Protein AF-A0A0G4G937-F1 (afdb_monomer_lite)

Radius of gyration: 32.61 Å; chains: 1; bounding box: 77×73×83 Å

Sequence (349 aa):
MAPRDVFRLFLRSLLCGLIFGFALCMLFVGTILILVGLYMLGVEFPEPPNVVTLEGQHDGHHHQQQQQQHDLECKSCGTAIGRSADLYPPREVGGVSSFVAWQEGAYLGHVTQNIGGVNTTVYTFQQLPSISAKRLRFRVVRLKDTTHTNLRKYGPSHSDSWFPAYRWTIAVCPVCGRQIGWHFSPKAVSKHNHQEAFYAINLDAIRNHTHATRHPQPATSTYLSTSVDRLQQKMREDPTLASVLGGAAVAGGGGMAGVSVAAMVLLPTAGIPSPFIGFNLYLRTVGVLLLGCALACVCAATLWNAKPVLRARRRLLVAQLSNEGASGNNNNSKALLQCLRAADTTRRR

Foldseek 3Di:
DDPVVVVVVVVVVVVVVVVVVVVVVVVVVVVVVVVVVCVVVVVPDPPPPDPPPCPPPCDDDPPPPVLPFDFWAFPPPRDGQATPVQFDAADPPPDPPVQADFDPPFWDDWDFDQFSSGTFIWTKTWDDCVVPVVRDIFTWTKGAPDPRGQWDFDDDWACNDRRNQWTWTFTAHPPPRHTQFIKTDGPDPDPPDPDGIITTGGPVRTDGPPPDPDDDDDDDDPDDDPPVCVVVVVVVPDDDDDDDDDDDDDDDDDDDDDDDDDDDDDDDDDDDDDDPPPPVVVVVVVVVVVVVVVVVVVVVVVVVVVVVVVVVVVVVVLVVLVVVVVPDPDVVSVVVNVVVVVVVVVVVD

InterPro domains:
  IPR034750 CULT domain [PS51788] (69-210)

Organism: Vitrella brassicaformis (strain CCMP3155) (NCBI:txid1169540)

pLDDT: mean 71.83, std 23.0, range [25.36, 98.31]

Secondary structure (DSSP, 8-state):
--HHHHHHHHHHHHHHHHHHHHHHHHHHHHHHHHHHHHHHTT--PPPPP----------S----------EEEETTT--EEEEGGGBPPPPPTTS--TT----TTTEEEEEEEEETTEEEEEEEEE--TTT-TT--EEEEEEEE--TT---EEEEEEES--SSTTEEEEEEE-TTT--EEEEEEEES---TT-----EEEEEGGGEE-------PPPP--------TTHHHHHTTSS----------------------------------PPPTTSHHHHHHHHHHHHHHHHHHHHHHHHHHHHHHHHHHHHHHHHHHHHHHHTTT---HHHHHHHHHHHHHHHTT--

Structure (mmCIF, N/CA/C/O backbone):
data_AF-A0A0G4G937-F1
#
_entry.id   AF-A0A0G4G937-F1
#
loop_
_atom_site.group_PDB
_atom_site.id
_atom_site.type_symbol
_atom_site.label_atom_id
_atom_site.label_alt_id
_atom_site.label_comp_id
_atom_site.label_asym_id
_atom_site.label_entity_id
_atom_site.label_seq_id
_atom_site.pdbx_PDB_ins_code
_atom_site.Cartn_x
_atom_site.Cartn_y
_atom_site.Cartn_z
_atom_site.occupancy
_atom_site.B_iso_or_equiv
_atom_site.auth_seq_id
_atom_site.auth_comp_id
_atom_site.auth_asym_id
_atom_site.auth_atom_id
_atom_site.pdbx_PDB_model_num
ATOM 1 N N . MET A 1 1 ? 38.306 -10.747 -41.463 1.00 59.53 1 MET A N 1
ATOM 2 C CA . MET A 1 1 ? 39.071 -9.717 -40.725 1.00 59.53 1 MET A CA 1
ATOM 3 C C . MET A 1 1 ? 40.465 -10.252 -40.503 1.00 59.53 1 MET A C 1
ATOM 5 O O . MET A 1 1 ? 40.578 -11.365 -40.000 1.00 59.53 1 MET A O 1
ATOM 9 N N . ALA A 1 2 ? 41.495 -9.513 -40.906 1.00 82.06 2 ALA A N 1
ATOM 10 C CA . ALA A 1 2 ? 42.868 -9.931 -40.661 1.00 82.06 2 ALA A CA 1
ATOM 11 C C . ALA A 1 2 ? 43.226 -9.714 -39.175 1.00 82.06 2 ALA A C 1
ATOM 13 O O . ALA A 1 2 ? 42.669 -8.811 -38.542 1.00 82.06 2 ALA A O 1
ATOM 14 N N . PRO A 1 3 ? 44.186 -10.467 -38.601 1.00 83.12 3 PRO A N 1
ATOM 15 C CA . PRO A 1 3 ? 44.625 -10.261 -37.214 1.00 83.12 3 PRO A CA 1
ATOM 16 C C . PRO A 1 3 ? 45.068 -8.815 -36.921 1.00 83.12 3 PRO A C 1
ATOM 18 O O . PRO A 1 3 ? 44.841 -8.291 -35.830 1.00 83.12 3 PRO A O 1
ATOM 21 N N . ARG A 1 4 ? 45.631 -8.138 -37.934 1.00 83.44 4 ARG A N 1
ATOM 22 C CA . ARG A 1 4 ? 46.056 -6.729 -37.879 1.00 83.44 4 ARG A CA 1
ATOM 23 C C . ARG A 1 4 ? 44.895 -5.748 -37.646 1.00 83.44 4 ARG A C 1
ATOM 25 O O . ARG A 1 4 ? 45.096 -4.738 -36.975 1.00 83.44 4 ARG A O 1
ATOM 32 N N . ASP A 1 5 ? 43.690 -6.047 -38.133 1.00 86.94 5 ASP A N 1
ATOM 33 C CA . ASP A 1 5 ? 42.517 -5.171 -37.974 1.00 86.94 5 ASP A CA 1
ATOM 34 C C . ASP A 1 5 ? 41.976 -5.228 -36.542 1.00 86.94 5 ASP A C 1
ATOM 36 O O . ASP A 1 5 ? 41.635 -4.204 -35.948 1.00 86.94 5 ASP A O 1
ATOM 40 N N . VAL A 1 6 ? 41.960 -6.431 -35.958 1.00 83.50 6 VAL A N 1
ATOM 41 C CA . VAL A 1 6 ? 41.515 -6.669 -34.577 1.00 83.50 6 VAL A CA 1
ATOM 42 C C . VAL A 1 6 ? 42.437 -5.956 -33.586 1.00 83.50 6 VAL A C 1
ATOM 44 O O . VAL A 1 6 ? 41.954 -5.294 -32.668 1.00 83.50 6 VAL A O 1
ATOM 47 N N . PHE A 1 7 ? 43.755 -6.013 -33.807 1.00 87.44 7 PHE A N 1
ATOM 48 C CA . PHE A 1 7 ? 44.730 -5.301 -32.977 1.00 87.44 7 PHE A CA 1
ATOM 49 C C . PHE A 1 7 ? 44.560 -3.773 -33.054 1.00 87.44 7 PHE A C 1
ATOM 51 O O . PHE A 1 7 ? 44.539 -3.101 -32.023 1.00 87.44 7 PHE A O 1
ATOM 58 N N . ARG A 1 8 ? 44.350 -3.214 -34.257 1.00 87.56 8 ARG A N 1
ATOM 59 C CA . ARG A 1 8 ? 44.092 -1.772 -34.443 1.00 87.56 8 ARG A CA 1
ATOM 60 C C . ARG A 1 8 ? 42.800 -1.309 -33.760 1.00 87.56 8 ARG A C 1
ATOM 62 O O . ARG A 1 8 ? 42.780 -0.225 -33.179 1.00 87.56 8 ARG A O 1
ATOM 69 N N . LEU A 1 9 ? 41.737 -2.116 -33.800 1.00 86.31 9 LEU A N 1
ATOM 70 C CA . LEU A 1 9 ? 40.481 -1.826 -33.097 1.00 86.31 9 LEU A CA 1
ATOM 71 C C . LEU A 1 9 ? 40.645 -1.882 -31.572 1.00 86.31 9 LEU A C 1
ATOM 73 O O . LEU A 1 9 ? 40.137 -1.002 -30.877 1.00 86.31 9 LEU A O 1
ATOM 77 N N . PHE A 1 10 ? 41.391 -2.862 -31.053 1.00 87.00 10 PHE A N 1
ATOM 78 C CA . PHE A 1 10 ? 41.702 -2.953 -29.626 1.00 87.00 10 PHE A CA 1
ATOM 79 C C . PHE A 1 10 ? 42.503 -1.735 -29.141 1.00 87.00 10 PHE A C 1
ATOM 81 O O . PHE A 1 10 ? 42.114 -1.098 -28.164 1.00 87.00 10 PHE A O 1
ATOM 88 N N . LEU A 1 11 ? 43.559 -1.352 -29.868 1.00 91.88 11 LEU A N 1
ATOM 89 C CA . LEU A 1 11 ? 44.404 -0.211 -29.509 1.00 91.88 11 LEU A CA 1
ATOM 90 C C . LEU A 1 11 ? 43.626 1.117 -29.528 1.00 91.88 11 LEU A C 1
ATOM 92 O O . LEU A 1 11 ? 43.770 1.923 -28.613 1.00 91.88 11 LEU A O 1
ATOM 96 N N . ARG A 1 12 ? 42.738 1.319 -30.515 1.00 92.62 12 ARG A N 1
ATOM 97 C CA . ARG A 1 12 ? 41.821 2.474 -30.551 1.00 92.62 12 ARG A CA 1
ATOM 98 C C . ARG A 1 12 ? 40.868 2.488 -29.354 1.00 92.62 12 ARG A C 1
ATOM 100 O O . ARG A 1 12 ? 40.712 3.530 -28.727 1.00 92.62 12 ARG A O 1
ATOM 107 N N . SER A 1 13 ? 40.273 1.346 -29.000 1.00 87.19 13 SER A N 1
ATOM 108 C CA . SER A 1 13 ? 39.382 1.253 -27.834 1.00 87.19 13 SER A CA 1
ATOM 109 C C . SER A 1 13 ? 40.109 1.538 -26.516 1.00 87.19 13 SER A C 1
ATOM 111 O O . SER A 1 13 ? 39.524 2.165 -25.635 1.00 87.19 13 SER A O 1
ATOM 113 N N . LEU A 1 14 ? 41.364 1.093 -26.378 1.00 89.88 14 LEU A N 1
ATOM 114 C CA . LEU A 1 14 ? 42.197 1.369 -25.207 1.00 89.88 14 LEU A CA 1
ATOM 115 C C . LEU A 1 14 ? 42.516 2.868 -25.103 1.00 89.88 14 LEU A C 1
ATOM 117 O O . LEU A 1 14 ? 42.322 3.467 -24.048 1.00 89.88 14 LEU A O 1
ATOM 121 N N . LEU A 1 15 ? 42.941 3.482 -26.213 1.00 93.56 15 LEU A N 1
ATOM 122 C CA . LEU A 1 15 ? 43.293 4.901 -26.269 1.00 93.56 15 LEU A CA 1
ATOM 123 C C . LEU A 1 15 ? 42.085 5.800 -25.961 1.00 93.56 15 LEU A C 1
ATOM 125 O O . LEU A 1 15 ? 42.197 6.709 -25.144 1.00 93.56 15 LEU A O 1
ATOM 129 N N . CYS A 1 16 ? 40.912 5.511 -26.537 1.00 91.25 16 CYS A N 1
ATOM 130 C CA . CYS A 1 16 ? 39.674 6.227 -26.212 1.00 91.25 16 CYS A CA 1
ATOM 131 C C . CYS A 1 16 ? 39.298 6.096 -24.727 1.00 91.25 16 CYS A C 1
ATOM 133 O O . CYS A 1 16 ? 38.876 7.080 -24.124 1.00 91.25 16 CYS A O 1
ATOM 135 N N . GLY A 1 17 ? 39.482 4.915 -24.124 1.00 88.00 17 GLY A N 1
ATOM 136 C CA . GLY A 1 17 ? 39.245 4.705 -22.693 1.00 88.00 17 GLY A CA 1
ATOM 137 C C . GLY A 1 17 ? 40.180 5.531 -21.803 1.00 88.00 17 GLY A C 1
ATOM 138 O O . GLY A 1 17 ? 39.720 6.151 -20.847 1.00 88.00 17 GLY A O 1
ATOM 139 N N . LEU A 1 18 ? 41.471 5.592 -22.146 1.00 90.62 18 LEU A N 1
ATOM 140 C CA . LEU A 1 18 ? 42.464 6.395 -21.423 1.00 90.62 18 LEU A CA 1
ATOM 141 C C . LEU A 1 18 ? 42.193 7.901 -21.544 1.00 90.62 18 LEU A C 1
ATOM 143 O O . LEU A 1 18 ? 42.205 8.597 -20.533 1.00 90.62 18 LEU A O 1
ATOM 147 N N . ILE A 1 19 ? 41.885 8.395 -22.749 1.00 93.19 19 ILE A N 1
ATOM 148 C CA . ILE A 1 19 ? 41.551 9.811 -22.981 1.00 93.19 19 ILE A CA 1
ATOM 149 C C . ILE A 1 19 ? 40.294 10.206 -22.192 1.00 93.19 19 ILE A C 1
ATOM 151 O O . ILE A 1 19 ? 40.289 11.233 -21.516 1.00 93.19 19 ILE A O 1
ATOM 155 N N . PHE A 1 20 ? 39.244 9.379 -22.226 1.00 90.62 20 PHE A N 1
ATOM 156 C CA . PHE A 1 20 ? 38.001 9.652 -21.501 1.00 90.62 20 PHE A CA 1
ATOM 157 C C . PHE A 1 20 ? 38.190 9.605 -19.975 1.00 90.62 20 PHE A C 1
ATOM 159 O O . PHE A 1 20 ? 37.687 10.474 -19.263 1.00 90.62 20 PHE A O 1
ATOM 166 N N . GLY A 1 21 ? 38.967 8.640 -19.468 1.00 88.69 21 GLY A N 1
ATOM 167 C CA . GLY A 1 21 ? 39.322 8.560 -18.049 1.00 88.69 21 GLY A CA 1
ATOM 168 C C . GLY A 1 21 ? 40.145 9.761 -17.571 1.00 88.69 21 GLY A C 1
ATOM 169 O O . GLY A 1 21 ? 39.864 10.311 -16.508 1.00 88.69 21 GLY A O 1
ATOM 170 N N . PHE A 1 22 ? 41.112 10.217 -18.374 1.00 91.00 22 PHE A N 1
ATOM 171 C CA . PHE A 1 22 ? 41.900 11.413 -18.073 1.00 91.00 22 PHE A CA 1
ATOM 172 C C . PHE A 1 22 ? 41.033 12.680 -18.066 1.00 91.00 22 PHE A C 1
ATOM 174 O O . PHE A 1 22 ? 41.119 13.469 -17.128 1.00 91.00 22 PHE A O 1
ATOM 181 N N . ALA A 1 23 ? 40.139 12.843 -19.047 1.00 92.06 23 ALA A N 1
ATOM 182 C CA . ALA A 1 23 ? 39.212 13.973 -19.102 1.00 92.06 23 ALA A CA 1
ATOM 183 C C . ALA A 1 23 ? 38.290 14.035 -17.868 1.00 92.06 23 ALA A C 1
ATOM 185 O O . ALA A 1 23 ? 38.150 15.097 -17.265 1.00 92.06 23 ALA A O 1
ATOM 186 N N . LEU A 1 24 ? 37.719 12.901 -17.441 1.00 89.31 24 LEU A N 1
ATOM 187 C CA . LEU A 1 24 ? 36.916 12.829 -16.213 1.00 89.31 24 LEU A CA 1
ATOM 188 C C . LEU A 1 24 ? 37.730 13.156 -14.953 1.00 89.31 24 LEU A C 1
ATOM 190 O O . LEU A 1 24 ? 37.231 13.854 -14.073 1.00 89.31 24 LEU A O 1
ATOM 194 N N . CYS A 1 25 ? 38.980 12.691 -14.873 1.00 90.38 25 CYS A N 1
ATOM 195 C CA . CYS A 1 25 ? 39.875 13.005 -13.759 1.00 90.38 25 CYS A CA 1
ATOM 196 C C . CYS A 1 25 ? 40.157 14.516 -13.671 1.00 90.38 25 CYS A C 1
ATOM 198 O O . CYS A 1 25 ? 39.996 15.115 -12.609 1.00 90.38 25 CYS A O 1
ATOM 200 N N . MET A 1 26 ? 40.491 15.152 -14.799 1.00 93.06 26 MET A N 1
ATOM 201 C CA . MET A 1 26 ? 40.764 16.593 -14.859 1.00 93.06 26 MET A CA 1
ATOM 202 C C . MET A 1 26 ? 39.518 17.434 -14.549 1.00 93.06 26 MET A C 1
ATOM 204 O O . MET A 1 26 ? 39.629 18.437 -13.848 1.00 93.06 26 MET A O 1
ATOM 208 N N . LEU A 1 27 ? 38.328 17.009 -14.996 1.00 93.44 27 LEU A N 1
ATOM 209 C CA . LEU A 1 27 ? 37.063 17.645 -14.611 1.00 93.44 27 LEU A CA 1
ATOM 210 C C . LEU A 1 27 ? 36.825 17.556 -13.098 1.00 93.44 27 LEU A C 1
ATOM 212 O O . LEU A 1 27 ? 36.506 18.565 -12.481 1.00 93.44 27 LEU A O 1
ATOM 216 N N . PHE A 1 28 ? 37.037 16.386 -12.489 1.00 90.62 28 PHE A N 1
ATOM 217 C CA . PHE A 1 28 ? 36.852 16.190 -11.049 1.00 90.62 28 PHE A CA 1
ATOM 218 C C . PHE A 1 28 ? 37.831 17.029 -10.211 1.00 90.62 28 PHE A C 1
ATOM 220 O O . PHE A 1 28 ? 37.414 17.709 -9.272 1.00 90.62 28 PHE A O 1
ATOM 227 N N . VAL A 1 29 ? 39.116 17.051 -10.584 1.00 92.12 29 VAL A N 1
ATOM 228 C CA . VAL A 1 29 ? 40.132 17.908 -9.944 1.00 92.12 29 VAL A CA 1
ATOM 229 C C . VAL A 1 29 ? 39.782 19.390 -10.116 1.00 92.12 29 VAL A C 1
ATOM 231 O O . VAL A 1 29 ? 39.832 20.140 -9.144 1.00 92.12 29 VAL A O 1
ATOM 234 N N . GLY A 1 30 ? 39.355 19.807 -11.312 1.00 93.44 30 GLY A N 1
ATOM 235 C CA . GLY A 1 30 ? 38.888 21.170 -11.571 1.00 93.44 30 GLY A CA 1
ATOM 236 C C . GLY A 1 30 ? 37.689 21.562 -10.703 1.00 93.44 30 GLY A C 1
ATOM 237 O O . GLY A 1 30 ? 37.701 22.630 -10.097 1.00 93.44 30 GLY A O 1
ATOM 238 N N . THR A 1 31 ? 36.687 20.687 -10.564 1.00 92.81 31 THR A N 1
ATOM 239 C CA . THR A 1 31 ? 35.533 20.920 -9.679 1.00 92.81 31 THR A CA 1
ATOM 240 C C . THR A 1 31 ? 35.955 21.063 -8.216 1.00 92.81 31 THR A C 1
ATOM 242 O O . THR A 1 31 ? 35.479 21.974 -7.544 1.00 92.81 31 THR A O 1
ATOM 245 N N . ILE A 1 32 ? 36.877 20.228 -7.722 1.00 89.62 32 ILE A N 1
ATOM 246 C CA . ILE A 1 32 ? 37.402 20.351 -6.352 1.00 89.62 32 ILE A CA 1
ATOM 247 C C . ILE A 1 32 ? 38.134 21.684 -6.161 1.00 89.62 32 ILE A C 1
ATOM 249 O O . ILE A 1 32 ? 37.883 22.369 -5.173 1.00 89.62 32 ILE A O 1
ATOM 253 N N . LEU A 1 33 ? 38.996 22.087 -7.099 1.00 92.94 33 LEU A N 1
ATOM 254 C CA . LEU A 1 33 ? 39.718 23.361 -7.012 1.00 92.94 33 LEU A CA 1
ATOM 255 C C . LEU A 1 33 ? 38.772 24.570 -7.051 1.00 92.94 33 LEU A C 1
ATOM 257 O O . LEU A 1 33 ? 38.986 25.523 -6.307 1.00 92.94 33 LEU A O 1
ATOM 261 N N . ILE A 1 34 ? 37.699 24.516 -7.847 1.00 93.06 34 ILE A N 1
ATOM 262 C CA . ILE A 1 34 ? 36.649 25.547 -7.861 1.00 93.06 34 ILE A CA 1
ATOM 263 C C . ILE A 1 34 ? 35.925 25.605 -6.510 1.00 93.06 34 ILE A C 1
ATOM 265 O O . ILE A 1 34 ? 35.765 26.691 -5.962 1.00 93.06 34 ILE A O 1
ATOM 269 N N . LEU A 1 35 ? 35.531 24.463 -5.936 1.00 88.12 35 LEU A N 1
ATOM 270 C CA . LEU A 1 35 ? 34.862 24.417 -4.628 1.00 88.12 35 LEU A CA 1
ATOM 271 C C . LEU A 1 35 ? 35.763 24.932 -3.494 1.00 88.12 35 LEU A C 1
ATOM 273 O O . LEU A 1 35 ? 35.300 25.695 -2.650 1.00 88.12 35 LEU A O 1
ATOM 277 N N . VAL A 1 36 ? 37.052 24.577 -3.499 1.00 89.69 36 VAL A N 1
ATOM 278 C CA . VAL A 1 36 ? 38.041 25.106 -2.543 1.00 89.69 36 VAL A CA 1
ATOM 279 C C . VAL A 1 36 ? 38.253 26.609 -2.748 1.00 89.69 36 VAL A C 1
ATOM 281 O O . VAL A 1 36 ? 38.325 27.345 -1.769 1.00 89.69 36 VAL A O 1
ATOM 284 N N . GLY A 1 37 ? 38.298 27.088 -3.995 1.00 92.06 37 GLY A N 1
ATOM 285 C CA . GLY A 1 37 ? 38.389 28.516 -4.307 1.00 92.06 37 GLY A CA 1
ATOM 286 C C . GLY A 1 37 ? 37.181 29.311 -3.805 1.00 92.06 37 GLY A C 1
ATOM 287 O O . GLY A 1 37 ? 37.360 30.329 -3.144 1.00 92.06 37 GLY A O 1
ATOM 288 N N . LEU A 1 38 ? 35.960 28.822 -4.044 1.00 87.69 38 LEU A N 1
ATOM 289 C CA . LEU A 1 38 ? 34.722 29.435 -3.544 1.00 87.69 38 LEU A CA 1
ATOM 290 C C . LEU A 1 38 ? 34.680 29.474 -2.008 1.00 87.69 38 LEU A C 1
ATOM 292 O O . LEU A 1 38 ? 34.324 30.501 -1.435 1.00 87.69 38 LEU A O 1
ATOM 296 N N . TYR A 1 39 ? 35.110 28.394 -1.349 1.00 83.69 39 TYR A N 1
ATOM 297 C CA . TYR A 1 39 ? 35.226 28.332 0.109 1.00 83.69 39 TYR A CA 1
ATOM 298 C C . TYR A 1 39 ? 36.238 29.356 0.655 1.00 83.69 39 TYR A C 1
ATOM 300 O O . TYR A 1 39 ? 35.939 30.084 1.597 1.00 83.69 39 TYR A O 1
ATOM 308 N N . MET A 1 40 ? 37.422 29.464 0.038 1.00 87.81 40 MET A N 1
ATOM 309 C CA . MET A 1 40 ? 38.461 30.423 0.446 1.00 87.81 40 MET A CA 1
ATOM 310 C C . MET A 1 40 ? 38.092 31.886 0.163 1.00 87.81 40 MET A C 1
ATOM 312 O O . MET A 1 40 ? 38.595 32.778 0.840 1.00 87.81 40 MET A O 1
ATOM 316 N N . LEU A 1 41 ? 37.215 32.143 -0.810 1.00 91.19 41 LEU A N 1
ATOM 317 C CA . LEU A 1 41 ? 36.691 33.479 -1.114 1.00 91.19 41 LEU A CA 1
ATOM 318 C C . LEU A 1 41 ? 35.586 33.940 -0.149 1.00 91.19 41 LEU A C 1
ATOM 320 O O . LEU A 1 41 ? 35.036 35.021 -0.347 1.00 91.19 41 LEU A O 1
ATOM 324 N N . GLY A 1 42 ? 35.244 33.145 0.873 1.00 80.31 42 GLY A N 1
ATOM 325 C CA . GLY A 1 42 ? 34.179 33.491 1.814 1.00 80.31 42 GLY A CA 1
ATOM 326 C C . GLY A 1 42 ? 32.806 33.566 1.147 1.00 80.31 42 GLY A C 1
ATOM 327 O O . GLY A 1 42 ? 31.949 34.319 1.599 1.00 80.31 42 GLY A O 1
ATOM 328 N N . VAL A 1 43 ? 32.592 32.813 0.059 1.00 76.94 43 VAL A N 1
ATOM 329 C CA . VAL A 1 43 ? 31.259 32.663 -0.530 1.00 76.94 43 VAL A CA 1
ATOM 330 C C . VAL A 1 43 ? 30.436 31.821 0.435 1.00 76.94 43 VAL A C 1
ATOM 332 O O . VAL A 1 43 ? 30.464 30.589 0.391 1.00 76.94 43 VAL A O 1
ATOM 335 N N . GLU A 1 44 ? 29.733 32.506 1.333 1.00 64.88 44 GLU A N 1
ATOM 336 C CA . GLU A 1 44 ? 28.735 31.920 2.217 1.00 64.88 44 GLU A CA 1
ATOM 337 C C . GLU A 1 44 ? 27.695 31.209 1.347 1.00 64.88 44 GLU A C 1
ATOM 339 O O . GLU A 1 44 ? 26.856 31.827 0.686 1.00 64.88 44 GLU A O 1
ATOM 344 N N . PHE A 1 45 ? 27.784 29.878 1.299 1.00 62.56 45 PHE A N 1
ATOM 345 C CA . PHE A 1 45 ? 26.703 29.073 0.756 1.00 62.56 45 PHE A CA 1
ATOM 346 C C . PHE A 1 45 ? 25.464 29.381 1.599 1.00 62.56 45 PHE A C 1
ATOM 348 O O . PHE A 1 45 ? 25.566 29.296 2.825 1.00 62.56 45 PHE A O 1
ATOM 355 N N . PRO A 1 46 ? 24.320 29.735 0.982 1.00 60.50 46 PRO A N 1
ATOM 356 C CA . PRO A 1 46 ? 23.119 30.057 1.735 1.00 60.50 46 PRO A CA 1
ATOM 357 C C . PRO A 1 46 ? 22.802 28.876 2.643 1.00 60.50 46 PRO A C 1
ATOM 359 O O . PRO A 1 46 ? 22.665 27.748 2.154 1.00 60.50 46 PRO A O 1
ATOM 362 N N . GLU A 1 47 ? 22.746 29.135 3.951 1.00 52.50 47 GLU A N 1
ATOM 363 C CA . GLU A 1 47 ? 22.492 28.092 4.936 1.00 52.50 47 GLU A CA 1
ATOM 364 C C . GLU A 1 47 ? 21.236 27.317 4.516 1.00 52.50 47 GLU A C 1
ATOM 366 O O . GLU A 1 47 ? 20.226 27.941 4.154 1.00 52.50 47 GLU A O 1
ATOM 371 N N . PRO A 1 48 ? 21.266 25.969 4.512 1.00 55.53 48 PRO A N 1
ATOM 372 C CA . PRO A 1 48 ? 20.052 25.205 4.276 1.00 55.53 48 PRO A CA 1
ATOM 373 C C . PRO A 1 48 ? 19.016 25.688 5.297 1.00 55.53 48 PRO A C 1
ATOM 375 O O . PRO A 1 48 ? 19.358 25.781 6.478 1.00 55.53 48 PRO A O 1
ATOM 378 N N . PRO A 1 49 ? 17.790 26.047 4.863 1.00 53.75 49 PRO A N 1
ATOM 379 C CA . PRO A 1 49 ? 16.844 26.788 5.688 1.00 53.75 49 PRO A CA 1
ATOM 380 C C . PRO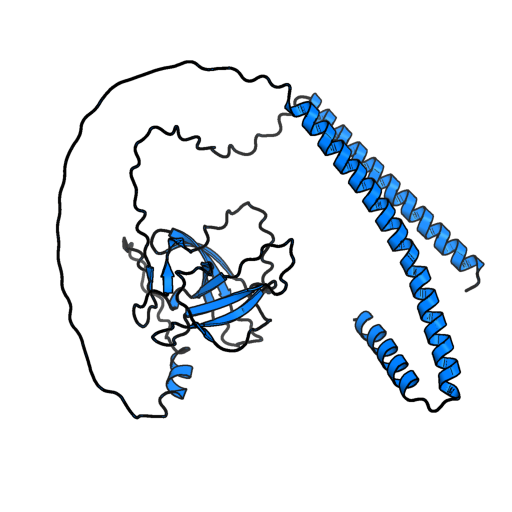 A 1 49 ? 16.686 26.072 7.017 1.00 53.75 49 PRO A C 1
ATOM 382 O O . PRO A 1 49 ? 16.285 24.907 7.017 1.00 53.75 49 PRO A O 1
ATOM 385 N N . ASN A 1 50 ? 17.073 26.769 8.094 1.00 40.03 50 ASN A N 1
ATOM 386 C CA . ASN A 1 50 ? 17.321 26.191 9.409 1.00 40.03 50 ASN A CA 1
ATOM 387 C C . ASN A 1 50 ? 16.283 25.119 9.737 1.00 40.03 50 ASN A C 1
ATOM 389 O O . ASN A 1 50 ? 15.129 25.425 10.050 1.00 40.03 50 ASN A O 1
ATOM 393 N N . VAL A 1 51 ? 16.706 23.851 9.654 1.00 49.41 51 VAL A N 1
ATOM 394 C CA . VAL A 1 51 ? 15.959 22.757 10.261 1.00 49.41 51 VAL A CA 1
ATOM 395 C C . VAL A 1 51 ? 15.975 23.098 11.733 1.00 49.41 51 VAL A C 1
ATOM 397 O O . VAL A 1 51 ? 17.026 23.036 12.364 1.00 49.41 51 VAL A O 1
ATOM 400 N N . VAL A 1 52 ? 14.830 23.558 12.238 1.00 42.47 52 VAL A N 1
ATOM 401 C CA . VAL A 1 52 ? 14.670 23.947 13.633 1.00 42.47 52 VAL A CA 1
ATOM 402 C C . VAL A 1 52 ? 14.886 22.690 14.460 1.00 42.47 52 VAL A C 1
ATOM 404 O O . VAL A 1 52 ? 13.964 21.901 14.678 1.00 42.47 52 VAL A O 1
ATOM 407 N N . THR A 1 53 ? 16.130 22.488 14.884 1.00 45.50 53 THR A N 1
ATOM 408 C CA . THR A 1 53 ? 16.491 21.487 15.870 1.00 45.50 53 THR A CA 1
ATOM 409 C C . THR A 1 53 ? 15.811 21.926 17.151 1.00 45.50 53 THR A C 1
ATOM 411 O O . THR A 1 53 ? 16.287 22.810 17.861 1.00 45.50 53 THR A O 1
ATOM 414 N N . LEU A 1 54 ? 14.642 21.346 17.412 1.00 48.44 54 LEU A N 1
ATOM 415 C CA . LEU A 1 54 ? 13.952 21.469 18.684 1.00 48.44 54 LEU A CA 1
ATOM 416 C C . LEU A 1 54 ? 14.754 20.691 19.735 1.00 48.44 54 LEU A C 1
ATOM 418 O O . LEU A 1 54 ? 14.323 19.637 20.201 1.00 48.44 54 LEU A O 1
ATOM 422 N N . GLU A 1 55 ? 15.910 21.229 20.132 1.00 44.09 55 GLU A N 1
ATOM 423 C CA . GLU A 1 55 ? 16.510 20.954 21.437 1.00 44.09 55 GLU A CA 1
ATOM 424 C C . GLU A 1 55 ? 15.618 21.603 22.501 1.00 44.09 55 GLU A C 1
ATOM 426 O O . GLU A 1 55 ? 15.914 22.635 23.099 1.00 44.09 55 GLU A O 1
ATOM 431 N N . GLY A 1 56 ? 14.445 20.991 22.677 1.00 41.59 56 GLY A N 1
ATOM 432 C CA . GLY A 1 56 ? 13.528 21.292 23.755 1.00 41.59 56 GLY A CA 1
ATOM 433 C C . GLY A 1 56 ? 14.185 20.895 25.065 1.00 41.59 56 GLY A C 1
ATOM 434 O O . GLY A 1 56 ? 14.315 19.705 25.360 1.00 41.59 56 GLY A O 1
ATOM 435 N N . GLN A 1 57 ? 14.591 21.907 25.827 1.00 41.03 57 GLN A N 1
ATOM 436 C CA . GLN A 1 57 ? 15.122 21.766 27.173 1.00 41.03 57 GLN A CA 1
ATOM 437 C C . GLN A 1 57 ? 14.208 20.855 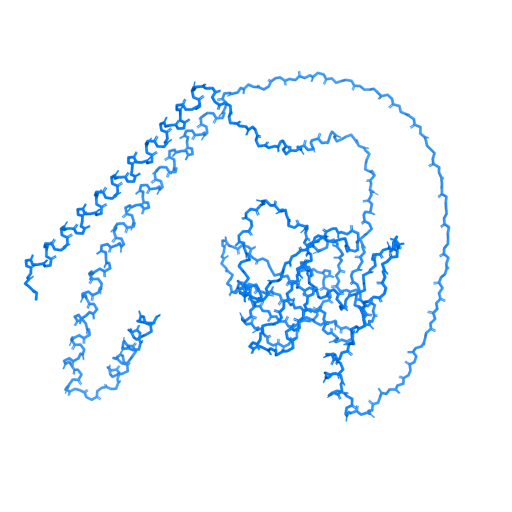28.004 1.00 41.03 57 GLN A C 1
ATOM 439 O O . GLN A 1 57 ? 13.005 21.092 28.124 1.00 41.03 57 GLN A O 1
ATOM 444 N N . HIS A 1 58 ? 14.779 19.762 28.510 1.00 49.06 58 HIS A N 1
ATOM 445 C CA . HIS A 1 58 ? 14.027 18.632 29.052 1.00 49.06 58 HIS A CA 1
ATOM 446 C C . HIS A 1 58 ? 13.671 18.839 30.532 1.00 49.06 58 HIS A C 1
ATOM 448 O O . HIS A 1 58 ? 14.001 18.017 31.386 1.00 49.06 58 HIS A O 1
ATOM 454 N N . ASP A 1 59 ? 13.002 19.954 30.834 1.00 41.62 59 ASP A N 1
ATOM 455 C CA . ASP A 1 59 ? 12.487 20.231 32.172 1.00 41.62 59 ASP A CA 1
ATOM 456 C C . ASP A 1 59 ? 11.221 19.397 32.433 1.00 41.62 59 ASP A C 1
ATOM 458 O O . ASP A 1 59 ? 10.262 19.375 31.655 1.00 41.62 59 ASP A O 1
ATOM 462 N N . GLY A 1 60 ? 11.266 18.629 33.523 1.00 49.50 60 GLY A N 1
ATOM 463 C CA . GLY A 1 60 ? 10.444 17.441 33.745 1.00 49.50 60 GLY A CA 1
ATOM 464 C C . GLY A 1 60 ? 8.969 17.684 34.067 1.00 49.50 60 GLY A C 1
ATOM 465 O O . GLY A 1 60 ? 8.521 17.375 35.169 1.00 49.50 60 GLY A O 1
ATOM 466 N N . HIS A 1 61 ? 8.176 18.079 33.073 1.00 41.22 61 HIS A N 1
ATOM 467 C CA . HIS A 1 61 ? 6.738 17.819 33.069 1.00 41.22 61 HIS A CA 1
ATOM 468 C C . HIS A 1 61 ? 6.364 16.871 31.931 1.00 41.22 61 HIS A C 1
ATOM 470 O O . HIS A 1 61 ? 5.963 17.283 30.843 1.00 41.22 61 HIS A O 1
ATOM 476 N N . HIS A 1 62 ? 6.408 15.567 32.232 1.00 46.12 62 HIS A N 1
ATOM 477 C CA . HIS A 1 62 ? 5.693 14.537 31.477 1.00 46.12 62 HIS A CA 1
ATOM 478 C C . HIS A 1 62 ? 4.173 14.753 31.597 1.00 46.12 62 HIS A C 1
ATOM 480 O O . HIS A 1 62 ? 3.443 13.965 32.201 1.00 46.12 62 HIS A O 1
ATOM 486 N N . HIS A 1 63 ? 3.656 15.787 30.935 1.00 46.56 63 HIS A N 1
ATOM 487 C CA . HIS A 1 63 ? 2.344 15.668 30.331 1.00 46.56 63 HIS A CA 1
ATOM 488 C C . HIS A 1 63 ? 2.446 14.565 29.280 1.00 46.56 63 HIS A C 1
ATOM 490 O O . HIS A 1 63 ? 2.791 14.791 28.120 1.00 46.56 63 HIS A O 1
ATOM 496 N N . GLN A 1 64 ? 2.111 13.347 29.715 1.00 49.12 64 GLN A N 1
ATOM 497 C CA . GLN A 1 64 ? 1.493 12.360 28.852 1.00 49.12 64 GLN A CA 1
ATOM 498 C C . GLN A 1 64 ? 0.239 13.001 28.245 1.00 49.12 64 GLN A C 1
ATOM 500 O O . GLN A 1 64 ? -0.886 12.757 28.677 1.00 49.12 64 GLN A O 1
ATOM 505 N N . GLN A 1 65 ? 0.426 13.773 27.174 1.00 52.00 65 GLN A N 1
ATOM 506 C CA . GLN A 1 65 ? -0.523 13.721 26.083 1.00 52.00 65 GLN A CA 1
ATOM 507 C C . GLN A 1 65 ? -0.507 12.271 25.614 1.00 52.00 65 GLN A C 1
ATOM 509 O O . GLN A 1 65 ? 0.287 11.871 24.764 1.00 52.00 65 GLN A O 1
ATOM 514 N N . GLN A 1 66 ? -1.381 11.473 26.229 1.00 54.81 66 GLN A N 1
ATOM 515 C CA . GLN A 1 66 ? -1.889 10.245 25.656 1.00 54.81 66 GLN A CA 1
ATOM 516 C C . GLN A 1 66 ? -2.573 10.665 24.354 1.00 54.81 66 GLN A C 1
ATOM 518 O O . GLN A 1 66 ? -3.777 10.913 24.322 1.00 54.81 66 GLN A O 1
ATOM 523 N N . GLN A 1 67 ? -1.773 10.840 23.296 1.00 58.84 67 GLN A N 1
ATOM 524 C CA . GLN A 1 67 ? -2.257 10.995 21.936 1.00 58.84 67 GLN A CA 1
ATOM 525 C C . GLN A 1 67 ? -3.164 9.801 21.711 1.00 58.84 67 GLN A C 1
ATOM 527 O O . GLN A 1 67 ? -2.688 8.664 21.718 1.00 58.84 67 GLN A O 1
ATOM 532 N N . GLN A 1 68 ? -4.468 10.071 21.657 1.00 65.19 68 GLN A N 1
ATOM 533 C CA . GLN A 1 68 ? -5.496 9.049 21.766 1.00 65.19 68 GLN A CA 1
ATOM 534 C C . GLN A 1 68 ? -5.271 8.048 20.634 1.00 65.19 68 GLN A C 1
ATOM 536 O O . GLN A 1 68 ? -5.457 8.358 19.457 1.00 65.19 68 GLN A O 1
ATOM 541 N N . GLN A 1 69 ? -4.754 6.869 20.990 1.00 75.12 69 GLN A N 1
ATOM 542 C CA . GLN A 1 69 ? -4.432 5.832 20.022 1.00 75.12 69 GLN A CA 1
ATOM 543 C C . GLN A 1 69 ? -5.756 5.214 19.599 1.00 75.12 69 GLN A C 1
ATOM 545 O O . GLN A 1 69 ? -6.310 4.368 20.294 1.00 75.12 69 GLN A O 1
ATOM 550 N N . HIS A 1 70 ? -6.293 5.698 18.485 1.00 90.12 70 HIS A N 1
ATOM 551 C CA . HIS A 1 70 ? -7.545 5.197 17.951 1.00 90.12 70 HIS A CA 1
ATOM 552 C C . HIS A 1 70 ? -7.296 3.924 17.142 1.00 90.12 70 HIS A C 1
ATOM 554 O O . HIS A 1 70 ? -6.447 3.889 16.241 1.00 90.12 70 HIS A O 1
ATOM 560 N N . ASP A 1 71 ? -8.079 2.891 17.433 1.00 94.56 71 ASP A N 1
ATOM 561 C CA . ASP A 1 71 ? -8.131 1.701 16.599 1.00 94.56 71 ASP A CA 1
ATOM 562 C C . ASP A 1 71 ? -8.712 2.045 15.222 1.00 94.56 71 ASP A C 1
ATOM 564 O O . ASP A 1 71 ? -9.685 2.789 15.069 1.00 94.56 71 ASP A O 1
ATOM 568 N N . LEU A 1 72 ? -8.101 1.471 14.192 1.00 95.12 72 LEU A N 1
ATOM 569 C CA . LEU A 1 72 ? -8.653 1.427 12.851 1.00 95.12 72 LEU A CA 1
ATOM 570 C C . LEU A 1 72 ? -9.643 0.262 12.823 1.00 95.12 72 LEU A C 1
ATOM 572 O O . LEU A 1 72 ? -9.252 -0.895 12.965 1.00 95.12 72 LEU A O 1
ATOM 576 N N . GLU A 1 73 ? -10.927 0.550 12.638 1.00 96.75 73 GLU A N 1
ATOM 577 C CA . GLU A 1 73 ? -11.978 -0.472 12.610 1.00 96.75 73 GLU A CA 1
ATOM 578 C C . GLU A 1 73 ? -12.360 -0.873 11.183 1.00 96.75 73 GLU A C 1
ATOM 580 O O . GLU A 1 73 ? -12.470 -0.036 10.280 1.00 96.75 73 GLU A O 1
ATOM 585 N N . CYS A 1 74 ? -12.701 -2.147 10.984 1.00 97.62 74 CYS A N 1
ATOM 586 C CA . CYS A 1 74 ? -13.419 -2.584 9.794 1.00 97.62 74 CYS A CA 1
ATOM 587 C C . CYS A 1 74 ? -14.790 -1.892 9.715 1.00 97.62 74 CYS A C 1
ATOM 589 O O . CYS A 1 74 ? -15.659 -2.101 10.563 1.00 97.62 74 CYS A O 1
ATOM 591 N N . LYS A 1 75 ? -15.047 -1.159 8.626 1.00 97.25 75 LYS A N 1
ATOM 592 C CA . LYS A 1 75 ? -16.315 -0.442 8.396 1.00 97.25 75 LYS A CA 1
ATOM 593 C C . LYS A 1 75 ? -17.553 -1.342 8.466 1.00 97.25 75 LYS A C 1
ATOM 595 O O . LYS A 1 75 ? -18.631 -0.866 8.810 1.00 97.25 75 LYS A O 1
ATOM 600 N N . SER A 1 76 ? -17.392 -2.622 8.119 1.00 97.19 76 SER A N 1
ATOM 601 C CA . SER A 1 76 ? -18.484 -3.587 7.970 1.00 97.19 76 SER A CA 1
ATOM 602 C C . SER A 1 76 ? -18.921 -4.257 9.274 1.00 97.19 76 SER A C 1
ATOM 604 O O . SER A 1 76 ? -20.068 -4.678 9.347 1.00 97.19 76 SER A O 1
ATOM 606 N N . CYS A 1 77 ? -18.034 -4.395 10.266 1.00 97.19 77 CYS A N 1
ATOM 607 C CA . CYS A 1 77 ? -18.324 -5.128 11.510 1.00 97.19 77 CYS A CA 1
ATOM 608 C C . CYS A 1 77 ? -17.760 -4.484 12.789 1.00 97.19 77 CYS A C 1
ATOM 610 O O . CYS A 1 77 ? -17.961 -5.026 13.867 1.00 97.19 77 CYS A O 1
ATOM 612 N N . GLY A 1 78 ? -17.050 -3.353 12.700 1.00 96.50 78 GLY A N 1
ATOM 613 C CA . GLY A 1 78 ? -16.470 -2.655 13.856 1.00 96.50 78 GLY A CA 1
ATOM 614 C C . GLY A 1 78 ? -15.226 -3.313 14.465 1.00 96.50 78 GLY A C 1
ATOM 615 O O . GLY A 1 78 ? -14.610 -2.731 15.343 1.00 96.50 78 GLY A O 1
ATOM 616 N N . THR A 1 79 ? -14.814 -4.500 14.009 1.00 96.56 79 THR A N 1
ATOM 617 C CA . THR A 1 79 ? -13.606 -5.168 14.521 1.00 96.56 79 THR A CA 1
ATOM 618 C C . THR A 1 79 ? -12.355 -4.333 14.241 1.00 96.56 79 THR A C 1
ATOM 620 O O . THR A 1 79 ? -12.115 -3.972 13.084 1.00 96.56 79 THR A O 1
ATOM 623 N N . ALA A 1 80 ? -11.538 -4.086 15.268 1.00 96.31 80 ALA A N 1
ATOM 624 C CA . ALA A 1 80 ? -10.220 -3.473 15.130 1.00 96.31 80 ALA A CA 1
ATOM 625 C C . ALA A 1 80 ? -9.309 -4.314 14.214 1.00 96.31 80 ALA A C 1
ATOM 627 O O . ALA A 1 80 ? -9.201 -5.534 14.365 1.00 96.31 80 ALA A O 1
ATOM 628 N N . ILE A 1 81 ? -8.666 -3.652 13.250 1.00 96.69 81 ILE A N 1
ATOM 629 C CA . ILE A 1 81 ? -7.745 -4.249 12.267 1.00 96.69 81 ILE A CA 1
ATOM 630 C C . ILE A 1 81 ? -6.290 -3.780 12.440 1.00 96.69 81 ILE A C 1
ATOM 632 O O . ILE A 1 81 ? -5.403 -4.301 11.770 1.00 96.69 81 ILE A O 1
ATOM 636 N N . GLY A 1 82 ? -6.042 -2.793 13.301 1.00 95.62 82 GLY A N 1
ATOM 637 C CA . GLY A 1 82 ? -4.747 -2.148 13.542 1.00 95.62 82 GLY A CA 1
ATOM 638 C C . GLY A 1 82 ? -4.944 -0.827 14.289 1.00 95.62 82 GLY A C 1
ATOM 639 O O . GLY A 1 82 ? -6.084 -0.424 14.504 1.00 95.62 82 GLY A O 1
ATOM 640 N N . ARG A 1 83 ? -3.866 -0.125 14.653 1.00 95.00 83 ARG A N 1
ATOM 641 C CA . ARG A 1 83 ? -3.935 1.170 15.362 1.00 95.00 83 ARG A CA 1
ATOM 642 C C . ARG A 1 83 ? -3.483 2.321 14.472 1.00 95.00 83 ARG A C 1
ATOM 644 O O . ARG A 1 83 ? -2.619 2.133 13.616 1.00 95.00 83 ARG A O 1
ATOM 651 N N . SER A 1 84 ? -3.985 3.531 14.716 1.00 94.25 84 SER A N 1
ATOM 652 C CA . SER A 1 84 ? -3.516 4.731 14.006 1.00 94.25 84 SER A CA 1
ATOM 653 C C . SER A 1 84 ? -2.019 5.001 14.218 1.00 94.25 84 SER A C 1
ATOM 655 O O . SER A 1 84 ? -1.337 5.420 13.287 1.00 94.25 84 SER A O 1
ATOM 657 N N . ALA A 1 85 ? -1.474 4.663 15.392 1.00 93.38 85 ALA A N 1
ATOM 658 C CA . ALA A 1 85 ? -0.043 4.758 15.705 1.00 93.38 85 ALA A CA 1
ATOM 659 C C . ALA A 1 85 ? 0.862 3.843 14.845 1.00 93.38 85 ALA A C 1
ATOM 661 O O . ALA A 1 85 ? 2.060 4.099 14.715 1.00 93.38 85 ALA A O 1
ATOM 662 N N . ASP A 1 86 ? 0.304 2.789 14.237 1.00 95.00 86 ASP A N 1
ATOM 663 C CA . ASP A 1 86 ? 1.032 1.870 13.354 1.00 95.00 86 ASP A CA 1
ATOM 664 C C . ASP A 1 86 ? 1.006 2.329 11.872 1.00 95.00 86 ASP A C 1
ATOM 666 O O . ASP A 1 86 ? 1.594 1.676 11.002 1.00 95.00 86 ASP A O 1
ATOM 670 N N . LEU A 1 87 ? 0.350 3.458 11.560 1.00 95.06 87 LEU A N 1
ATOM 671 C CA . LEU A 1 87 ? 0.404 4.098 10.240 1.00 95.06 87 LEU A CA 1
ATOM 672 C C . LEU A 1 87 ? 1.807 4.659 9.958 1.00 95.06 87 LEU A C 1
ATOM 674 O O . LEU A 1 87 ? 2.533 5.083 10.858 1.00 95.06 87 LEU A O 1
ATOM 678 N N . TYR A 1 88 ? 2.200 4.698 8.683 1.00 93.06 88 TYR A N 1
ATOM 679 C CA . TYR A 1 88 ? 3.427 5.403 8.301 1.00 93.06 88 TYR A CA 1
ATOM 680 C C . TYR A 1 88 ? 3.227 6.926 8.421 1.00 93.06 88 TYR A C 1
ATOM 682 O O . TYR A 1 88 ? 2.162 7.422 8.033 1.00 93.06 88 TYR A O 1
ATOM 690 N N . PRO A 1 89 ? 4.238 7.678 8.903 1.00 90.94 89 PRO A N 1
ATOM 691 C CA . PRO A 1 89 ? 4.172 9.135 8.984 1.00 90.94 89 PRO A CA 1
ATOM 692 C C . PRO A 1 89 ? 4.018 9.767 7.588 1.00 90.94 89 PRO A C 1
ATOM 694 O O . PRO A 1 89 ? 4.221 9.087 6.570 1.00 90.94 89 PRO A O 1
ATOM 697 N N . PRO A 1 90 ? 3.664 11.064 7.503 1.00 89.06 90 PRO A N 1
ATOM 698 C CA . PRO A 1 90 ? 3.589 11.765 6.232 1.00 89.06 90 PRO A CA 1
ATOM 699 C C . PRO A 1 90 ? 4.941 11.706 5.521 1.00 89.06 90 PRO A C 1
ATOM 701 O O . PRO A 1 90 ? 5.990 11.883 6.137 1.00 89.06 90 PRO A O 1
ATOM 704 N N . ARG A 1 91 ? 4.928 11.472 4.210 1.00 79.00 91 ARG A N 1
ATOM 705 C CA . ARG A 1 91 ? 6.130 11.598 3.390 1.00 79.00 91 ARG A CA 1
ATOM 706 C C . ARG A 1 91 ? 6.521 13.071 3.321 1.00 79.00 91 ARG A C 1
ATOM 708 O O . ARG A 1 91 ? 5.777 13.871 2.760 1.00 79.00 91 ARG A O 1
ATOM 715 N N . GLU A 1 92 ? 7.697 13.406 3.836 1.00 68.69 92 GLU A N 1
ATOM 716 C CA . GLU A 1 92 ? 8.277 14.735 3.661 1.00 68.69 92 GLU A CA 1
ATOM 717 C C . GLU A 1 92 ? 8.482 15.037 2.172 1.00 68.69 92 GLU A C 1
ATOM 719 O O . GLU A 1 92 ? 9.106 14.267 1.432 1.00 68.69 92 GLU A O 1
ATOM 724 N N . VAL A 1 93 ? 7.939 16.170 1.729 1.00 55.06 93 VAL A N 1
ATOM 725 C CA . VAL A 1 93 ? 8.017 16.642 0.342 1.00 55.06 93 VAL A CA 1
ATOM 726 C C . VAL A 1 93 ? 9.371 17.327 0.135 1.00 55.06 93 VAL A C 1
ATOM 728 O O . VAL A 1 93 ? 9.468 18.544 0.058 1.00 55.06 93 VAL A O 1
ATOM 731 N N . GLY A 1 94 ? 10.435 16.525 0.108 1.00 47.50 94 GLY A N 1
ATOM 732 C CA . GLY A 1 94 ? 11.817 17.003 -0.029 1.00 47.50 94 GLY A CA 1
ATOM 733 C C . GLY A 1 94 ? 12.861 15.905 0.175 1.00 47.50 94 GLY A C 1
ATOM 734 O O . GLY A 1 94 ? 13.879 15.880 -0.513 1.00 47.50 94 GLY A O 1
ATOM 735 N N . GLY A 1 95 ? 12.575 14.925 1.036 1.00 43.56 95 GLY A N 1
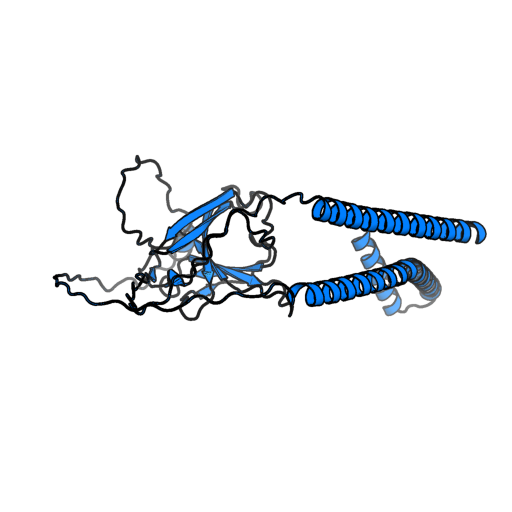ATOM 736 C CA . GLY A 1 95 ? 13.416 13.740 1.176 1.00 43.56 95 GLY A CA 1
ATOM 737 C C . GLY A 1 95 ? 13.415 12.901 -0.105 1.00 43.56 95 GLY A C 1
ATOM 738 O O . GLY A 1 95 ? 12.359 12.442 -0.555 1.00 43.56 95 GLY A O 1
ATOM 739 N N . VAL A 1 96 ? 14.603 12.633 -0.664 1.00 39.41 96 VAL A N 1
ATOM 740 C CA . VAL A 1 96 ? 14.820 11.758 -1.837 1.00 39.41 96 VAL A CA 1
ATOM 741 C C . VAL A 1 96 ? 14.617 10.282 -1.456 1.00 39.41 96 VAL A C 1
ATOM 743 O O . VAL A 1 96 ? 15.494 9.432 -1.583 1.00 39.41 96 VAL A O 1
ATOM 746 N N . SER A 1 97 ? 13.418 9.948 -0.978 1.00 44.16 97 SER A N 1
ATOM 747 C CA . SER A 1 97 ? 12.978 8.572 -0.771 1.00 44.16 97 SER A CA 1
ATOM 748 C C . SER A 1 97 ? 12.599 7.979 -2.128 1.00 44.16 97 SER A C 1
ATOM 750 O O . SER A 1 97 ? 11.431 7.936 -2.521 1.00 44.16 97 SER A O 1
ATOM 752 N N . SER A 1 98 ? 13.620 7.556 -2.867 1.00 46.22 98 SER A N 1
ATOM 753 C CA . SER A 1 98 ? 13.596 6.984 -4.222 1.00 46.22 98 SER A CA 1
ATOM 754 C C . SER A 1 98 ? 12.954 5.587 -4.322 1.00 46.22 98 SER A C 1
ATOM 756 O O . SER A 1 98 ? 13.022 4.936 -5.362 1.00 46.22 98 SER A O 1
ATOM 758 N N . PHE A 1 99 ? 12.318 5.107 -3.251 1.00 49.25 99 PHE A N 1
ATOM 759 C CA . PHE A 1 99 ? 12.040 3.683 -3.038 1.00 49.25 99 PHE A CA 1
ATOM 760 C C . PHE A 1 99 ? 10.715 3.154 -3.584 1.00 49.25 99 PHE A C 1
ATOM 762 O O . PHE A 1 99 ? 10.461 1.952 -3.501 1.00 49.25 99 PHE A O 1
ATOM 769 N N . VAL A 1 100 ? 9.886 4.013 -4.177 1.00 56.09 100 VAL A N 1
ATOM 770 C CA . VAL A 1 100 ? 8.703 3.561 -4.912 1.00 56.09 100 VAL A CA 1
ATOM 771 C C . VAL A 1 100 ? 8.650 4.247 -6.271 1.00 56.09 100 VAL A C 1
ATOM 773 O O . VAL A 1 100 ? 7.990 5.268 -6.456 1.00 56.09 100 VAL A O 1
ATOM 776 N N . ALA A 1 101 ? 9.353 3.652 -7.238 1.00 59.59 101 ALA A N 1
ATOM 777 C CA . ALA A 1 101 ? 8.863 3.668 -8.611 1.00 59.59 101 ALA A CA 1
ATOM 778 C C . ALA A 1 101 ? 7.417 3.155 -8.582 1.00 59.59 101 ALA A C 1
ATOM 780 O O . ALA A 1 101 ? 7.146 2.202 -7.863 1.00 59.59 101 ALA A O 1
ATOM 781 N N . TRP A 1 102 ? 6.495 3.761 -9.317 1.00 74.12 102 TRP A N 1
ATOM 782 C CA . TRP A 1 102 ? 5.119 3.267 -9.412 1.00 74.12 102 TRP A CA 1
ATOM 783 C C . TRP A 1 102 ? 4.914 2.619 -10.774 1.00 74.12 102 TRP A C 1
ATOM 785 O O . TRP A 1 102 ? 5.649 2.913 -11.718 1.00 74.12 102 TRP A O 1
ATOM 795 N N . GLN A 1 103 ? 3.907 1.758 -10.904 1.00 75.69 103 GLN A N 1
ATOM 796 C CA . GLN A 1 103 ? 3.479 1.347 -12.236 1.00 75.69 103 GLN A CA 1
ATOM 797 C C . GLN A 1 103 ? 2.910 2.568 -12.979 1.00 75.69 103 GLN A C 1
ATOM 799 O O . GLN A 1 103 ? 2.041 3.274 -12.457 1.00 75.69 103 GLN A O 1
ATOM 804 N N . GLU A 1 104 ? 3.433 2.843 -14.173 1.00 79.94 104 GLU A N 1
ATOM 805 C CA . GLU A 1 104 ? 3.070 4.021 -14.961 1.00 79.94 104 GLU A CA 1
ATOM 806 C C . GLU A 1 104 ? 1.560 4.052 -15.249 1.00 79.94 104 GLU A C 1
ATOM 808 O O . GLU A 1 104 ? 0.946 3.026 -15.543 1.00 79.94 104 GLU A O 1
ATOM 813 N N . GLY A 1 105 ? 0.935 5.220 -15.079 1.00 85.12 105 GLY A N 1
ATOM 814 C CA . GLY A 1 105 ? -0.517 5.398 -15.204 1.00 85.12 105 GLY A CA 1
ATOM 815 C C . GLY A 1 105 ? -1.371 4.815 -14.064 1.00 85.12 105 GLY A C 1
ATOM 816 O O . GLY A 1 105 ? -2.567 5.093 -14.023 1.00 85.12 105 GLY A O 1
ATOM 817 N N . ALA A 1 106 ? -0.800 4.049 -13.124 1.00 89.75 106 ALA A N 1
ATOM 818 C CA . ALA A 1 106 ? -1.540 3.521 -11.972 1.00 89.75 106 ALA A CA 1
ATOM 819 C C . ALA A 1 106 ? -1.561 4.484 -10.773 1.00 89.75 106 ALA A C 1
ATOM 821 O O . ALA A 1 106 ? -2.471 4.423 -9.952 1.00 89.75 106 ALA A O 1
ATOM 822 N N . TYR A 1 107 ? -0.573 5.369 -10.638 1.00 92.50 107 TYR A N 1
ATOM 823 C CA . TYR A 1 107 ? -0.492 6.336 -9.540 1.00 92.50 107 TYR A CA 1
ATOM 824 C C . TYR A 1 107 ? -1.059 7.698 -9.957 1.00 92.50 107 TYR A C 1
ATOM 826 O O . TYR A 1 107 ? -0.614 8.269 -10.949 1.00 92.50 107 TYR A O 1
ATOM 834 N N . LEU A 1 108 ? -2.029 8.220 -9.195 1.00 92.88 108 LEU A N 1
ATOM 835 C CA . LEU A 1 108 ? -2.691 9.503 -9.475 1.00 92.88 108 LEU A CA 1
ATOM 836 C C . LEU A 1 108 ? -2.217 10.658 -8.581 1.00 92.88 108 LEU A C 1
ATOM 838 O O . LEU A 1 108 ? -2.488 11.813 -8.895 1.00 92.88 108 LEU A O 1
ATOM 842 N N . GLY A 1 109 ? -1.549 10.370 -7.462 1.00 91.31 109 GLY A N 1
ATOM 843 C CA . GLY A 1 109 ? -1.094 11.383 -6.508 1.00 91.31 109 GLY A CA 1
ATOM 844 C C . GLY A 1 109 ? -1.251 10.954 -5.051 1.00 91.31 109 GLY A C 1
ATOM 845 O O . GLY A 1 109 ? -1.673 9.835 -4.747 1.00 91.31 109 GLY A O 1
ATOM 846 N N . HIS A 1 110 ? -0.912 11.860 -4.136 1.00 93.44 110 HIS A N 1
ATOM 847 C CA . HIS A 1 110 ? -1.031 11.645 -2.697 1.00 93.44 110 HIS A CA 1
ATOM 848 C C . HIS A 1 110 ? -1.425 12.932 -1.971 1.00 93.44 110 HIS A C 1
ATOM 850 O O . HIS A 1 110 ? -1.230 14.026 -2.494 1.00 93.44 110 HIS A O 1
ATOM 856 N N . VAL A 1 111 ? -1.974 12.788 -0.766 1.00 93.50 111 VAL A N 1
ATOM 857 C CA . VAL A 1 111 ? -2.312 13.893 0.137 1.00 93.50 111 VAL A CA 1
ATOM 858 C C . VAL A 1 111 ? -2.019 13.477 1.577 1.00 93.50 111 VAL A C 1
ATOM 860 O O . VAL A 1 111 ? -2.185 12.307 1.930 1.00 93.50 111 VAL A O 1
ATOM 863 N N . THR A 1 112 ? -1.581 14.411 2.417 1.00 94.19 112 THR A N 1
ATOM 864 C CA . THR A 1 112 ? -1.493 14.182 3.865 1.00 94.19 112 THR A CA 1
ATOM 865 C C . THR A 1 112 ? -2.879 14.363 4.476 1.00 94.19 112 THR A C 1
ATOM 867 O O . THR A 1 112 ? -3.512 15.394 4.271 1.00 94.19 112 THR A O 1
ATOM 870 N N . GLN A 1 113 ? -3.362 13.366 5.214 1.00 93.88 113 GLN A N 1
ATOM 871 C CA . GLN A 1 113 ? -4.662 13.402 5.885 1.00 93.88 113 GLN A CA 1
ATOM 872 C C . GLN A 1 113 ? -4.518 12.903 7.327 1.00 93.88 113 GLN A C 1
ATOM 874 O O . GLN A 1 113 ? -3.766 11.962 7.582 1.00 93.88 113 GLN A O 1
ATOM 879 N N . ASN A 1 114 ? -5.263 13.500 8.260 1.00 93.31 114 ASN A N 1
ATOM 880 C CA . ASN A 1 114 ? -5.407 12.965 9.610 1.00 93.31 114 ASN A CA 1
ATOM 881 C C . ASN A 1 114 ? -6.358 11.756 9.619 1.00 93.31 114 ASN A C 1
ATOM 883 O O . ASN A 1 114 ? -7.469 11.831 9.082 1.00 93.31 114 ASN A O 1
ATOM 887 N N . ILE A 1 115 ? -5.914 10.646 10.208 1.00 92.75 115 ILE A N 1
ATOM 888 C CA . ILE A 1 115 ? -6.670 9.400 10.354 1.00 92.75 115 ILE A CA 1
ATOM 889 C C . ILE A 1 115 ? -6.438 8.870 11.767 1.00 92.75 115 ILE A C 1
ATOM 891 O O . ILE A 1 115 ? -5.309 8.558 12.141 1.00 92.75 115 ILE A O 1
ATOM 895 N N . GLY A 1 116 ? -7.507 8.785 12.564 1.00 89.69 116 GLY A N 1
ATOM 896 C CA . GLY A 1 116 ? -7.424 8.345 13.961 1.00 89.69 116 GLY A CA 1
ATOM 897 C C . GLY A 1 116 ? -6.423 9.158 14.792 1.00 89.69 116 GLY A C 1
ATOM 898 O O . GLY A 1 116 ? -5.635 8.578 15.535 1.00 89.69 116 GLY A O 1
ATOM 899 N N . GLY A 1 117 ? -6.387 10.481 14.599 1.00 90.00 117 GLY A N 1
ATOM 900 C CA . GLY A 1 117 ? -5.458 11.402 15.263 1.00 90.00 117 GLY A CA 1
ATOM 901 C C . GLY A 1 117 ? -4.093 11.543 14.580 1.00 90.00 117 GLY A C 1
ATOM 902 O O . GLY A 1 117 ? -3.424 12.557 14.774 1.00 90.00 117 GLY A O 1
ATOM 903 N N . VAL A 1 118 ? -3.691 10.599 13.723 1.00 91.25 118 VAL A N 1
ATOM 904 C CA . VAL A 1 118 ? -2.353 10.566 13.111 1.00 91.25 118 VAL A CA 1
ATOM 905 C C . VAL A 1 118 ? -2.381 11.130 11.691 1.00 91.25 118 VAL A C 1
ATOM 907 O O . VAL A 1 118 ? -3.136 10.669 10.835 1.00 91.25 118 VAL A O 1
ATOM 910 N N . ASN A 1 119 ? -1.527 12.115 11.408 1.00 93.88 119 ASN A N 1
ATOM 911 C CA . ASN A 1 119 ? -1.298 12.574 10.037 1.00 93.88 119 ASN A CA 1
ATOM 912 C C . ASN A 1 119 ? -0.523 11.498 9.270 1.00 93.88 119 ASN A C 1
ATOM 914 O O . ASN A 1 119 ? 0.551 11.081 9.694 1.00 93.88 119 ASN A O 1
ATOM 918 N N . THR A 1 120 ? -1.042 11.067 8.124 1.00 93.75 120 THR A N 1
ATOM 919 C CA . THR A 1 120 ? -0.415 10.047 7.275 1.00 93.75 120 THR A CA 1
ATOM 920 C C . THR A 1 120 ? -0.579 10.383 5.792 1.00 93.75 120 THR A C 1
ATOM 922 O O . THR A 1 120 ? -1.441 11.179 5.410 1.00 93.75 120 THR A O 1
ATOM 925 N N . THR A 1 121 ? 0.238 9.779 4.929 1.00 94.31 121 THR A N 1
ATOM 926 C CA . THR A 1 121 ? 0.096 9.922 3.476 1.00 94.31 121 THR A CA 1
ATOM 927 C C . THR A 1 121 ? -0.947 8.955 2.918 1.00 94.31 121 THR A C 1
ATOM 929 O O . THR A 1 121 ? -0.747 7.740 2.898 1.00 94.31 121 THR A O 1
ATOM 932 N N . VAL A 1 122 ? -2.025 9.520 2.374 1.00 94.88 122 VAL A N 1
ATOM 933 C CA . VAL A 1 122 ? -3.021 8.817 1.562 1.00 94.88 122 VAL A CA 1
ATOM 934 C C . VAL A 1 122 ? -2.576 8.832 0.106 1.00 94.88 122 VAL A C 1
ATOM 936 O O . VAL A 1 122 ? -2.507 9.889 -0.518 1.00 94.88 122 VAL A O 1
ATOM 939 N N . TYR A 1 123 ? -2.315 7.658 -0.455 1.00 94.25 123 TYR A N 1
ATOM 940 C CA . TYR A 1 123 ? -2.002 7.475 -1.869 1.00 94.25 123 TYR A CA 1
ATOM 941 C C . TYR A 1 123 ? -3.289 7.203 -2.649 1.00 94.25 123 TYR A C 1
ATOM 943 O O . TYR A 1 123 ? -4.150 6.451 -2.190 1.00 94.25 123 TYR A O 1
ATOM 951 N N . THR A 1 124 ? -3.421 7.783 -3.840 1.00 95.12 124 THR A N 1
ATOM 952 C CA . THR A 1 124 ? -4.529 7.492 -4.756 1.00 95.12 124 THR A CA 1
ATOM 953 C C . THR A 1 124 ? -4.006 6.696 -5.944 1.00 95.12 124 THR A C 1
ATOM 955 O O . THR A 1 124 ? -3.209 7.200 -6.738 1.00 95.12 124 THR A O 1
ATOM 958 N N . PHE A 1 125 ? -4.479 5.459 -6.075 1.00 94.06 125 PHE A N 1
ATOM 959 C CA . PHE A 1 125 ? -4.197 4.586 -7.212 1.00 94.06 125 PHE A CA 1
ATOM 960 C C . PHE A 1 125 ? -5.410 4.444 -8.121 1.00 94.06 125 PHE A C 1
ATOM 962 O O . PHE A 1 125 ? -6.554 4.617 -7.699 1.00 94.06 125 PHE A O 1
ATOM 969 N N . GLN A 1 126 ? -5.148 4.081 -9.368 1.00 93.38 126 GLN A N 1
ATOM 970 C CA . GLN A 1 126 ? -6.120 3.685 -10.366 1.00 93.38 126 GLN A CA 1
ATOM 971 C C . GLN A 1 126 ? -5.729 2.323 -10.943 1.00 93.38 126 GLN A C 1
ATOM 973 O O . GLN A 1 126 ? -4.577 2.072 -11.289 1.00 93.38 126 GLN A O 1
ATOM 978 N N . GLN A 1 127 ? -6.704 1.426 -11.046 1.00 89.75 127 GLN A N 1
ATOM 979 C CA . GLN A 1 127 ? -6.541 0.142 -11.709 1.00 89.75 127 GLN A CA 1
ATOM 980 C C . GLN A 1 127 ? -6.285 0.361 -13.204 1.00 89.75 127 GLN A C 1
ATOM 982 O O . GLN A 1 127 ? -7.021 1.104 -13.860 1.00 89.75 127 GLN A O 1
ATOM 987 N N . LEU A 1 128 ? -5.257 -0.296 -13.743 1.00 87.06 128 LEU A N 1
ATOM 988 C CA . LEU A 1 128 ? -4.890 -0.136 -15.146 1.00 87.06 128 LEU A CA 1
ATOM 989 C C . LEU A 1 128 ? -5.976 -0.663 -16.101 1.00 87.06 128 LEU A C 1
ATOM 991 O O . LEU A 1 128 ? -6.651 -1.648 -15.777 1.00 87.06 128 LEU A O 1
ATOM 995 N N . PRO A 1 129 ? -6.095 -0.078 -17.313 1.00 86.50 129 PRO A N 1
ATOM 996 C CA . PRO A 1 129 ? -7.057 -0.525 -18.324 1.00 86.50 129 PRO A CA 1
ATOM 997 C C . PRO A 1 129 ? -6.908 -2.004 -18.704 1.00 86.50 129 PRO A C 1
ATOM 999 O O . PRO A 1 129 ? -7.901 -2.646 -19.026 1.00 86.50 129 PRO A O 1
ATOM 1002 N N . SER A 1 130 ? -5.687 -2.544 -18.625 1.00 84.38 130 SER A N 1
ATOM 1003 C CA . SER A 1 130 ? -5.363 -3.952 -18.885 1.00 84.38 130 SER A CA 1
ATOM 1004 C C . SER A 1 130 ? -5.957 -4.935 -17.871 1.00 84.38 130 SER A C 1
ATOM 1006 O O . SER A 1 130 ? -6.096 -6.110 -18.191 1.00 84.38 130 SER A O 1
ATOM 1008 N N . ILE A 1 131 ? -6.305 -4.473 -16.664 1.00 85.19 131 ILE A N 1
ATOM 1009 C CA . ILE A 1 131 ? -6.888 -5.304 -15.598 1.00 85.19 131 ILE A CA 1
ATOM 1010 C C . ILE A 1 131 ? -8.397 -5.042 -15.473 1.00 85.19 131 ILE A C 1
ATOM 1012 O O . ILE A 1 131 ? -9.166 -5.947 -15.162 1.00 85.19 131 ILE A O 1
ATOM 1016 N N . SER A 1 132 ? -8.847 -3.802 -15.701 1.00 84.25 132 SER A N 1
ATOM 1017 C CA . SER A 1 132 ? -10.269 -3.453 -15.655 1.00 84.25 132 SER A CA 1
ATOM 1018 C C . SER A 1 132 ? -10.590 -2.216 -16.484 1.00 84.25 132 SER A C 1
ATOM 1020 O O . SER A 1 132 ? -10.115 -1.114 -16.198 1.00 84.25 132 SER A O 1
ATOM 1022 N N . ALA A 1 133 ? -11.517 -2.367 -17.433 1.00 89.81 133 ALA A N 1
ATOM 1023 C CA . ALA A 1 133 ? -12.068 -1.258 -18.213 1.00 89.81 133 ALA A CA 1
ATOM 1024 C C . ALA A 1 133 ? -12.702 -0.158 -17.336 1.00 89.81 133 ALA A C 1
ATOM 1026 O O . ALA A 1 133 ? -12.720 1.006 -17.730 1.00 89.81 133 ALA A O 1
ATOM 1027 N N . LYS A 1 134 ? -13.170 -0.498 -16.123 1.00 90.25 134 LYS A N 1
ATOM 1028 C CA . LYS A 1 134 ? -13.762 0.463 -15.175 1.00 90.25 134 LYS A CA 1
ATOM 1029 C C . LYS A 1 134 ? -12.741 1.386 -14.501 1.00 90.25 134 LYS A C 1
ATOM 1031 O O . LYS A 1 134 ? -13.159 2.339 -13.853 1.00 90.25 134 LYS A O 1
ATOM 1036 N N . ARG A 1 135 ? -11.435 1.094 -14.607 1.00 90.31 135 ARG A N 1
ATOM 1037 C CA . ARG A 1 135 ? -10.332 1.871 -14.009 1.00 90.31 135 ARG A CA 1
ATOM 1038 C C . ARG A 1 135 ? -10.620 2.313 -12.563 1.00 90.31 135 ARG A C 1
ATOM 1040 O O . ARG A 1 135 ? -10.558 3.505 -12.245 1.00 90.31 135 ARG A O 1
ATOM 1047 N N . LEU A 1 136 ? -10.994 1.358 -11.706 1.00 92.81 136 LEU A N 1
ATOM 1048 C CA . LEU A 1 136 ? -11.383 1.622 -10.316 1.00 92.81 136 LEU A CA 1
ATOM 1049 C C . LEU A 1 136 ? -10.281 2.390 -9.577 1.00 92.81 136 LEU A C 1
ATOM 1051 O O . LEU A 1 136 ? -9.099 2.091 -9.747 1.00 92.81 136 LEU A O 1
ATOM 1055 N N . ARG A 1 137 ? -10.667 3.379 -8.768 1.00 94.62 137 ARG A N 1
ATOM 1056 C CA . ARG A 1 137 ? -9.737 4.169 -7.954 1.00 94.62 137 ARG A CA 1
ATOM 1057 C C . ARG A 1 137 ? -9.748 3.679 -6.513 1.00 94.62 137 ARG A C 1
ATOM 1059 O O . ARG A 1 137 ? -10.804 3.334 -5.993 1.00 94.62 137 ARG A O 1
ATOM 1066 N N . PHE A 1 138 ? -8.582 3.689 -5.878 1.00 95.19 138 PHE A N 1
ATOM 1067 C CA . PHE A 1 138 ? -8.397 3.261 -4.495 1.00 95.19 138 PHE A CA 1
ATOM 1068 C C . PHE A 1 138 ? -7.607 4.320 -3.736 1.00 95.19 138 PHE A C 1
ATOM 1070 O O . PHE A 1 138 ? -6.510 4.697 -4.151 1.00 95.19 138 PHE A O 1
ATOM 1077 N N . ARG A 1 139 ? -8.163 4.792 -2.618 1.00 96.56 139 ARG A N 1
ATOM 1078 C CA . ARG A 1 139 ? -7.465 5.658 -1.664 1.00 96.56 139 ARG A CA 1
ATOM 1079 C C . ARG A 1 139 ? -6.905 4.766 -0.570 1.00 96.56 139 ARG A C 1
ATOM 1081 O O . ARG A 1 139 ? -7.679 4.140 0.151 1.00 96.56 139 ARG A O 1
ATOM 1088 N N . VAL A 1 140 ? -5.583 4.674 -0.468 1.00 95.81 140 VAL A N 1
ATOM 1089 C CA . VAL A 1 140 ? -4.927 3.738 0.450 1.00 95.81 140 VAL A CA 1
ATOM 1090 C C . VAL A 1 140 ? -3.917 4.421 1.356 1.00 95.81 140 VAL A C 1
ATOM 1092 O O . VAL A 1 140 ? -3.223 5.352 0.948 1.00 95.81 140 VAL A O 1
ATOM 1095 N N . VAL A 1 141 ? -3.799 3.912 2.577 1.00 95.62 141 VAL A N 1
ATOM 1096 C CA . VAL A 1 141 ? -2.741 4.279 3.528 1.00 95.62 141 VAL A CA 1
ATOM 1097 C C . VAL A 1 141 ? -1.888 3.074 3.861 1.00 95.62 141 VAL A C 1
ATOM 1099 O O . VAL A 1 141 ? -2.361 1.939 3.803 1.00 95.62 141 VAL A O 1
ATOM 1102 N N . ARG A 1 142 ? -0.620 3.317 4.192 1.00 95.81 142 ARG A N 1
ATOM 1103 C CA . ARG A 1 142 ? 0.293 2.257 4.616 1.00 95.81 142 ARG A CA 1
ATOM 1104 C C . ARG A 1 142 ? 0.193 2.069 6.128 1.00 95.81 142 ARG A C 1
ATOM 1106 O O . ARG A 1 142 ? 0.344 3.032 6.876 1.00 95.81 142 ARG A O 1
ATOM 1113 N N . LEU A 1 143 ? -0.005 0.824 6.538 1.00 95.94 143 LEU A N 1
ATOM 1114 C CA . LEU A 1 143 ? -0.009 0.343 7.917 1.00 95.94 143 LEU A CA 1
ATOM 1115 C C . LEU A 1 143 ? 1.133 -0.674 8.064 1.00 95.94 143 LEU A C 1
ATOM 1117 O O . LEU A 1 143 ? 1.280 -1.546 7.204 1.00 95.94 143 LEU A O 1
ATOM 1121 N N . LYS A 1 144 ? 1.962 -0.552 9.101 1.00 95.69 144 LYS A N 1
ATOM 1122 C CA . LYS A 1 144 ? 3.070 -1.489 9.375 1.00 95.69 144 LYS A CA 1
ATOM 1123 C C . LYS A 1 144 ? 2.530 -2.907 9.643 1.00 95.69 144 LYS A C 1
ATOM 1125 O O . LYS A 1 144 ? 1.459 -3.046 10.221 1.00 95.69 144 LYS A O 1
ATOM 1130 N N . ASP A 1 145 ? 3.254 -3.961 9.251 1.00 94.31 145 ASP A N 1
ATOM 1131 C CA . ASP A 1 145 ? 2.894 -5.357 9.586 1.00 94.31 145 ASP A CA 1
ATOM 1132 C C . ASP A 1 145 ? 3.327 -5.665 11.037 1.00 94.31 145 ASP A C 1
ATOM 1134 O O . ASP A 1 145 ? 4.405 -6.206 11.276 1.00 94.31 145 ASP A O 1
ATOM 1138 N N . THR A 1 146 ? 2.527 -5.219 12.016 1.00 93.00 146 THR A N 1
ATOM 1139 C CA . THR A 1 146 ? 2.804 -5.351 13.465 1.00 93.00 146 THR A CA 1
ATOM 1140 C C . THR A 1 146 ? 1.928 -6.409 14.139 1.00 93.00 146 THR A C 1
ATOM 1142 O O . THR A 1 146 ? 0.890 -6.805 13.614 1.00 93.00 146 THR A O 1
ATOM 1145 N N . THR A 1 147 ? 2.282 -6.797 15.369 1.00 89.81 147 THR A N 1
ATOM 1146 C CA . THR A 1 147 ? 1.471 -7.670 16.245 1.00 89.81 147 THR A CA 1
ATOM 1147 C C . THR A 1 147 ? 0.058 -7.146 16.527 1.00 89.81 147 THR A C 1
ATOM 1149 O O . THR A 1 147 ? -0.820 -7.931 16.871 1.00 89.81 147 THR A O 1
ATOM 1152 N N . HIS A 1 148 ? -0.177 -5.841 16.374 1.00 90.81 148 HIS A N 1
ATOM 1153 C CA . HIS A 1 148 ? -1.489 -5.214 16.554 1.00 90.81 148 HIS A CA 1
ATOM 1154 C C . HIS A 1 148 ? -2.331 -5.214 15.268 1.00 90.81 148 HIS A C 1
ATOM 1156 O O . HIS A 1 148 ? -3.500 -4.835 15.299 1.00 90.81 148 HIS A O 1
ATOM 1162 N N . THR A 1 149 ? -1.763 -5.631 14.132 1.00 91.62 149 THR A N 1
ATOM 1163 C CA . THR A 1 149 ? -2.459 -5.640 12.842 1.00 91.62 149 THR A CA 1
ATOM 1164 C C . THR A 1 149 ? -3.236 -6.939 12.654 1.00 91.62 149 THR A C 1
ATOM 1166 O O . THR A 1 149 ? -2.687 -7.987 12.318 1.00 91.62 149 THR A O 1
ATOM 1169 N N . ASN A 1 150 ? -4.548 -6.866 12.855 1.00 94.88 150 ASN A N 1
ATOM 1170 C CA . ASN A 1 150 ? -5.451 -8.010 12.844 1.00 94.88 150 ASN A CA 1
ATOM 1171 C C . ASN A 1 150 ? -6.105 -8.202 11.463 1.00 94.88 150 ASN A C 1
ATOM 1173 O O . ASN A 1 150 ? -7.288 -7.916 11.256 1.00 94.88 150 ASN A O 1
ATOM 1177 N N . LEU A 1 151 ? -5.311 -8.660 10.489 1.00 96.75 151 LEU A N 1
ATOM 1178 C CA . LEU A 1 151 ? -5.743 -8.906 9.109 1.00 96.75 151 LEU A CA 1
ATOM 1179 C C . LEU A 1 151 ? -5.309 -10.286 8.616 1.00 96.75 151 LEU A C 1
ATOM 1181 O O . LEU A 1 151 ? -4.163 -10.697 8.781 1.00 96.75 151 LEU A O 1
ATOM 1185 N N . ARG A 1 152 ? -6.217 -10.990 7.931 1.00 97.38 152 ARG A N 1
ATOM 1186 C CA . ARG A 1 152 ? -5.922 -12.289 7.316 1.00 97.38 152 ARG A CA 1
ATOM 1187 C C . ARG A 1 152 ? -5.516 -12.101 5.855 1.00 97.38 152 ARG A C 1
ATOM 1189 O O . ARG A 1 152 ? -6.214 -11.436 5.091 1.00 97.38 152 ARG A O 1
ATOM 1196 N N . LYS A 1 153 ? -4.408 -12.723 5.456 1.00 97.12 153 LYS A N 1
ATOM 1197 C CA . LYS A 1 153 ? -3.947 -12.789 4.059 1.00 97.12 153 LYS A CA 1
ATOM 1198 C C . LYS A 1 153 ? -4.767 -13.869 3.333 1.00 97.12 153 LYS A C 1
ATOM 1200 O O . LYS A 1 153 ? -4.974 -14.946 3.886 1.00 97.12 153 LYS A O 1
ATOM 1205 N N . TYR A 1 154 ? -5.279 -13.573 2.140 1.00 95.25 154 TYR A N 1
ATOM 1206 C CA . TYR A 1 154 ? -6.178 -14.446 1.378 1.00 95.25 154 TYR A CA 1
ATOM 1207 C C . TYR A 1 154 ? -5.728 -14.573 -0.083 1.00 95.25 154 TYR A C 1
ATOM 1209 O O . TYR A 1 154 ? -5.451 -13.572 -0.744 1.00 95.25 154 TYR A O 1
ATOM 1217 N N . GLY A 1 155 ? -5.697 -15.808 -0.589 1.00 92.94 155 GLY A N 1
ATOM 1218 C CA . GLY A 1 155 ? -5.277 -16.119 -1.957 1.00 92.94 155 GLY A CA 1
ATOM 1219 C C . GLY A 1 155 ? -3.753 -16.125 -2.177 1.00 92.94 155 GLY A C 1
ATOM 1220 O O . GLY A 1 155 ? -2.979 -15.983 -1.226 1.00 92.94 155 GLY A O 1
ATOM 1221 N N . PRO A 1 156 ? -3.307 -16.337 -3.430 1.00 88.62 156 PRO A N 1
ATOM 1222 C CA . PRO A 1 156 ? -1.893 -16.343 -3.799 1.00 88.62 156 PRO A CA 1
ATOM 1223 C C . PRO A 1 156 ? -1.280 -14.932 -3.789 1.00 88.62 156 PRO A C 1
ATOM 1225 O O . PRO A 1 156 ? -1.987 -13.926 -3.794 1.00 88.62 156 PRO A O 1
ATOM 1228 N N . SER A 1 157 ? 0.055 -14.856 -3.812 1.00 88.50 157 SER A N 1
ATOM 1229 C CA . SER A 1 157 ? 0.770 -13.586 -3.980 1.00 88.50 157 SER A CA 1
ATOM 1230 C C . SER A 1 157 ? 0.975 -13.236 -5.458 1.00 88.50 157 SER A C 1
ATOM 1232 O O . SER A 1 157 ? 1.450 -14.068 -6.234 1.00 88.50 157 SER A O 1
ATOM 1234 N N . HIS A 1 158 ? 0.723 -11.984 -5.811 1.00 86.50 158 HIS A N 1
ATOM 1235 C CA . HIS A 1 158 ? 0.739 -11.424 -7.159 1.00 86.50 158 HIS A CA 1
ATOM 1236 C C . HIS A 1 158 ? 1.954 -10.507 -7.385 1.00 86.50 158 HIS A C 1
ATOM 1238 O O . HIS A 1 158 ? 2.469 -9.896 -6.447 1.00 86.50 158 HIS A O 1
ATOM 1244 N N . SER A 1 159 ? 2.462 -10.428 -8.619 1.00 84.81 159 SER A N 1
ATOM 1245 C CA . SER A 1 159 ? 3.713 -9.719 -8.959 1.00 84.81 159 SER A CA 1
ATOM 1246 C C . SER A 1 159 ? 3.501 -8.373 -9.667 1.00 84.81 159 SER A C 1
ATOM 1248 O O . SER A 1 159 ? 4.404 -7.525 -9.646 1.00 84.81 159 SER A O 1
ATOM 1250 N N . ASP A 1 160 ? 2.311 -8.176 -10.234 1.00 84.50 160 ASP A N 1
ATOM 1251 C CA . ASP A 1 160 ? 1.735 -6.973 -10.838 1.00 84.50 160 ASP A CA 1
ATOM 1252 C C . ASP A 1 160 ? 1.322 -5.970 -9.751 1.00 84.50 160 ASP A C 1
ATOM 1254 O O . ASP A 1 160 ? 0.157 -5.778 -9.421 1.00 84.50 160 ASP A O 1
ATOM 1258 N N . SER A 1 161 ? 2.330 -5.377 -9.119 1.00 87.81 161 SER A N 1
ATOM 1259 C CA . SER A 1 161 ? 2.187 -4.554 -7.920 1.00 87.81 161 SER A CA 1
ATOM 1260 C C . SER A 1 161 ? 2.291 -3.063 -8.224 1.00 87.81 161 SER A C 1
ATOM 1262 O O . SER A 1 161 ? 3.217 -2.642 -8.918 1.00 87.81 161 SER A O 1
ATOM 1264 N N . TRP A 1 162 ? 1.428 -2.252 -7.595 1.00 89.19 162 TRP A N 1
ATOM 1265 C CA . TRP A 1 162 ? 1.597 -0.791 -7.544 1.00 89.19 162 TRP A CA 1
ATOM 1266 C C . TRP A 1 162 ? 2.978 -0.399 -7.006 1.00 89.19 162 TRP A C 1
ATOM 1268 O O . TRP A 1 162 ? 3.550 0.580 -7.471 1.00 89.19 162 TRP A O 1
ATOM 1278 N N . PHE A 1 163 ? 3.517 -1.195 -6.077 1.00 87.81 163 PHE A N 1
ATOM 1279 C CA . PHE A 1 163 ? 4.849 -1.073 -5.492 1.00 87.81 163 PHE A CA 1
ATOM 1280 C C . PHE A 1 163 ? 5.768 -2.135 -6.144 1.00 87.81 163 PHE A C 1
ATOM 1282 O O . PHE A 1 163 ? 5.772 -3.285 -5.696 1.00 87.81 163 PHE A O 1
ATOM 1289 N N . PRO A 1 164 ? 6.553 -1.828 -7.195 1.00 86.56 164 PRO A N 1
ATOM 1290 C CA . PRO A 1 164 ? 7.213 -2.815 -8.053 1.00 86.56 164 PRO A CA 1
ATOM 1291 C C . PRO A 1 164 ? 8.223 -3.708 -7.336 1.00 86.56 164 PRO A C 1
ATOM 1293 O O . PRO A 1 164 ? 8.426 -4.840 -7.770 1.00 86.56 164 PRO A O 1
ATOM 1296 N N . ALA A 1 165 ? 8.814 -3.236 -6.234 1.00 87.88 165 ALA A N 1
ATOM 1297 C CA . ALA A 1 165 ? 9.711 -4.015 -5.381 1.00 87.88 165 ALA A CA 1
ATOM 1298 C C . ALA A 1 165 ? 8.988 -5.065 -4.510 1.00 87.88 165 ALA A C 1
ATOM 1300 O O . ALA A 1 165 ? 9.646 -5.898 -3.896 1.00 87.88 165 ALA A O 1
ATOM 1301 N N . TYR A 1 166 ? 7.653 -5.072 -4.489 1.00 91.62 166 TYR A N 1
ATOM 1302 C CA . TYR A 1 166 ? 6.820 -5.926 -3.642 1.00 91.62 166 TYR A CA 1
ATOM 1303 C C . TYR A 1 166 ? 5.928 -6.858 -4.472 1.00 91.62 166 TYR A C 1
ATOM 1305 O O . TYR A 1 166 ? 5.553 -6.546 -5.604 1.00 91.62 166 TYR A O 1
ATOM 1313 N N . ARG A 1 167 ? 5.584 -8.012 -3.898 1.00 94.31 167 ARG A N 1
ATOM 1314 C CA . ARG A 1 167 ? 4.416 -8.824 -4.262 1.00 94.31 167 ARG A CA 1
ATOM 1315 C C . ARG A 1 167 ? 3.244 -8.412 -3.377 1.00 94.31 167 ARG A C 1
ATOM 1317 O O . ARG A 1 167 ? 3.479 -7.975 -2.252 1.00 94.31 167 ARG A O 1
ATOM 1324 N N . TRP A 1 168 ? 2.011 -8.592 -3.841 1.00 95.25 168 TRP A N 1
ATOM 1325 C CA . TRP A 1 168 ? 0.819 -8.319 -3.034 1.00 95.25 168 TRP A CA 1
ATOM 1326 C C . TRP A 1 168 ? -0.071 -9.545 -2.844 1.00 95.25 168 TRP A C 1
ATOM 1328 O O . TRP A 1 168 ? -0.156 -10.393 -3.724 1.00 95.25 168 TRP A O 1
ATOM 1338 N N . THR A 1 169 ? -0.767 -9.614 -1.715 1.00 96.94 169 THR A N 1
ATOM 1339 C CA . THR A 1 169 ? -1.796 -10.622 -1.407 1.00 96.94 169 THR A CA 1
ATOM 1340 C C . THR A 1 169 ? -3.033 -9.899 -0.876 1.00 96.94 169 THR A C 1
ATOM 1342 O O . THR A 1 169 ? -2.898 -8.850 -0.244 1.00 96.94 169 THR A O 1
ATOM 1345 N N . ILE A 1 170 ? -4.247 -10.405 -1.112 1.00 97.38 170 ILE A N 1
ATOM 1346 C CA . ILE A 1 170 ? -5.469 -9.758 -0.602 1.00 97.38 170 ILE A CA 1
ATOM 1347 C C . ILE A 1 170 ? -5.458 -9.792 0.934 1.00 97.38 170 ILE A C 1
ATOM 1349 O O . ILE A 1 170 ? -5.176 -10.831 1.527 1.00 97.38 170 ILE A O 1
ATOM 1353 N N . ALA A 1 171 ? -5.777 -8.670 1.582 1.00 98.06 171 ALA A N 1
ATOM 1354 C CA . ALA A 1 171 ? -5.964 -8.597 3.030 1.00 98.06 171 ALA A CA 1
ATOM 1355 C C . ALA A 1 171 ? -7.455 -8.448 3.361 1.00 98.06 171 ALA A C 1
ATOM 1357 O O . ALA A 1 171 ? -8.120 -7.519 2.887 1.00 98.06 171 ALA A O 1
ATOM 1358 N N . VAL A 1 172 ? -7.978 -9.362 4.179 1.00 98.31 172 VAL A N 1
ATOM 1359 C CA . VAL A 1 172 ? -9.387 -9.414 4.593 1.00 98.31 172 VAL A CA 1
ATOM 1360 C C . VAL A 1 172 ? -9.533 -9.268 6.106 1.00 98.31 172 VAL A C 1
ATOM 1362 O O . VAL A 1 172 ? -8.649 -9.651 6.873 1.00 98.31 172 VAL A O 1
ATOM 1365 N N . CYS A 1 173 ? -10.678 -8.742 6.538 1.00 98.19 173 CYS A N 1
ATOM 1366 C CA . CYS A 1 173 ? -11.066 -8.748 7.943 1.00 98.19 173 CYS A CA 1
ATOM 1367 C C . CYS A 1 173 ? -11.211 -10.206 8.423 1.00 98.19 173 CYS A C 1
ATOM 1369 O O . CYS A 1 173 ? -11.891 -10.988 7.751 1.00 98.19 173 CYS A O 1
ATOM 1371 N N . PRO A 1 174 ? -10.618 -10.589 9.568 1.00 97.38 174 PRO A N 1
ATOM 1372 C CA . PRO A 1 174 ? -10.695 -11.958 10.075 1.00 97.38 174 PRO A CA 1
ATOM 1373 C C . PRO A 1 174 ? -12.113 -12.355 10.512 1.00 97.38 174 PRO A C 1
ATOM 1375 O O . PRO A 1 174 ? -12.455 -13.528 10.411 1.00 97.38 174 PRO A O 1
ATOM 1378 N N . VAL A 1 175 ? -12.938 -11.390 10.942 1.00 97.81 175 VAL A N 1
ATOM 1379 C CA . VAL A 1 175 ? -14.307 -11.625 11.435 1.00 97.81 175 VAL A CA 1
ATOM 1380 C C . VAL A 1 175 ? -15.321 -11.695 10.292 1.00 97.81 175 VAL A C 1
ATOM 1382 O O . VAL A 1 175 ? -15.976 -12.713 10.119 1.00 97.81 175 VAL A O 1
ATOM 1385 N N . CYS A 1 176 ? -15.450 -10.640 9.478 1.00 97.81 176 CYS A N 1
ATOM 1386 C CA . CYS A 1 176 ? -16.481 -10.587 8.428 1.00 97.81 176 CYS A CA 1
ATOM 1387 C C . CYS A 1 176 ? -16.009 -11.037 7.032 1.00 97.81 176 CYS A C 1
ATOM 1389 O O . CYS A 1 176 ? -16.778 -10.965 6.077 1.00 97.81 176 CYS A O 1
ATOM 1391 N N . GLY A 1 177 ? -14.736 -11.415 6.864 1.00 97.62 177 GLY A N 1
ATOM 1392 C CA . GLY A 1 177 ? -14.166 -11.849 5.580 1.00 97.62 177 GLY A CA 1
ATOM 1393 C C . GLY A 1 177 ? -14.071 -10.770 4.489 1.00 97.62 177 GLY A C 1
ATOM 1394 O O . GLY A 1 177 ? -13.510 -11.029 3.425 1.00 97.62 177 GLY A O 1
ATOM 1395 N N . ARG A 1 178 ? -14.583 -9.553 4.722 1.00 97.81 178 ARG A N 1
ATOM 1396 C CA . ARG A 1 178 ? -14.578 -8.460 3.740 1.00 97.81 178 ARG A CA 1
ATOM 1397 C C . ARG A 1 178 ? -13.152 -7.997 3.444 1.00 97.81 178 ARG A C 1
ATOM 1399 O O . ARG A 1 178 ? -12.346 -7.840 4.362 1.00 97.81 178 ARG A O 1
ATOM 1406 N N . GLN A 1 179 ? -12.853 -7.727 2.173 1.00 97.44 179 GLN A N 1
ATOM 1407 C CA . GLN A 1 179 ? -11.575 -7.143 1.770 1.00 97.44 179 GLN A CA 1
ATOM 1408 C C . GLN A 1 179 ? -11.382 -5.760 2.404 1.00 97.44 179 GLN A C 1
ATOM 1410 O O . GLN A 1 179 ? -12.233 -4.879 2.276 1.00 97.44 179 GLN A O 1
ATOM 1415 N N . ILE A 1 180 ? -10.234 -5.588 3.056 1.00 98.12 180 ILE A N 1
ATOM 1416 C CA . ILE A 1 180 ? -9.784 -4.343 3.685 1.00 98.12 180 ILE A CA 1
ATOM 1417 C C . ILE A 1 180 ? -8.699 -3.669 2.843 1.00 98.12 180 ILE A C 1
ATOM 1419 O O . ILE A 1 180 ? -8.601 -2.445 2.814 1.00 98.12 180 ILE A O 1
ATOM 1423 N N . GLY A 1 181 ? -7.895 -4.454 2.130 1.00 97.12 181 GLY A N 1
ATOM 1424 C CA . GLY A 1 181 ? -6.809 -3.931 1.317 1.00 97.12 181 GLY A CA 1
ATOM 1425 C C . GLY A 1 181 ? -5.913 -5.042 0.797 1.00 97.12 181 GLY A C 1
ATOM 1426 O O . GLY A 1 181 ? -6.402 -6.086 0.353 1.00 97.12 181 GLY A O 1
ATOM 1427 N N . TRP A 1 182 ? -4.604 -4.814 0.872 1.00 97.75 182 TRP A N 1
ATOM 1428 C CA . TRP A 1 182 ? -3.578 -5.720 0.359 1.00 97.75 182 TRP A CA 1
ATOM 1429 C C . TRP A 1 182 ? -2.367 -5.753 1.292 1.00 97.75 182 TRP A C 1
ATOM 1431 O O . TRP A 1 182 ? -1.936 -4.709 1.779 1.00 97.75 182 TRP A O 1
ATOM 1441 N N . HIS A 1 183 ? -1.802 -6.937 1.522 1.00 97.62 183 HIS A N 1
ATOM 1442 C CA . HIS A 1 183 ? -0.495 -7.109 2.160 1.00 97.62 183 HIS A CA 1
ATOM 1443 C C . HIS A 1 183 ? 0.601 -7.059 1.099 1.00 97.62 183 HIS A C 1
ATOM 1445 O O . HIS A 1 183 ? 0.509 -7.789 0.115 1.00 97.62 183 HIS A O 1
ATOM 1451 N N . PHE A 1 184 ? 1.627 -6.237 1.299 1.00 95.38 184 PHE A N 1
ATOM 1452 C CA . PHE A 1 184 ? 2.787 -6.117 0.425 1.00 95.38 184 PHE A CA 1
ATOM 1453 C C . PHE A 1 184 ? 4.009 -6.762 1.082 1.00 95.38 184 PHE A C 1
ATOM 1455 O O . PHE A 1 184 ? 4.447 -6.349 2.155 1.00 95.38 184 PHE A O 1
ATOM 1462 N N . SER A 1 185 ? 4.584 -7.759 0.410 1.00 93.81 185 SER A N 1
ATOM 1463 C CA . SER A 1 185 ? 5.803 -8.464 0.827 1.00 93.81 185 SER A CA 1
ATOM 1464 C C . SER A 1 185 ? 6.952 -8.196 -0.159 1.00 93.81 185 SER A C 1
ATOM 1466 O O . SER A 1 185 ? 6.719 -8.209 -1.370 1.00 93.81 185 SER A O 1
ATOM 1468 N N . PRO A 1 186 ? 8.192 -7.934 0.296 1.00 91.88 186 PRO A N 1
ATOM 1469 C CA . PRO A 1 186 ? 9.317 -7.660 -0.601 1.00 91.88 186 PRO A CA 1
ATOM 1470 C C . PRO A 1 186 ? 9.567 -8.796 -1.603 1.00 91.88 186 PRO A C 1
ATOM 1472 O O . PRO A 1 186 ? 9.492 -9.980 -1.268 1.00 91.88 186 PRO A O 1
ATOM 1475 N N . LYS A 1 187 ? 9.910 -8.460 -2.852 1.00 88.88 187 LYS A N 1
ATOM 1476 C CA . LYS A 1 187 ? 10.229 -9.462 -3.885 1.00 88.88 187 LYS A CA 1
ATOM 1477 C C . LYS A 1 187 ? 11.530 -10.207 -3.595 1.00 88.88 187 LYS A C 1
ATOM 1479 O O . LYS A 1 187 ? 11.608 -11.396 -3.913 1.00 88.88 187 LYS A O 1
ATOM 1484 N N . ALA A 1 188 ? 12.505 -9.515 -3.006 1.00 82.56 188 ALA A N 1
ATOM 1485 C CA . ALA A 1 188 ? 13.821 -10.030 -2.656 1.00 82.56 188 ALA A CA 1
ATOM 1486 C C . ALA A 1 188 ? 14.199 -9.614 -1.228 1.00 82.56 188 ALA A C 1
ATOM 1488 O O . ALA A 1 188 ? 14.231 -8.427 -0.912 1.00 82.56 188 ALA A O 1
ATOM 1489 N N . VAL A 1 189 ? 14.544 -10.591 -0.386 1.00 65.81 189 VAL A N 1
ATOM 1490 C CA . VAL A 1 189 ? 15.094 -10.357 0.958 1.00 65.81 189 VAL A CA 1
ATOM 1491 C C . VAL A 1 189 ? 16.615 -10.214 0.842 1.00 65.81 189 VAL A C 1
ATOM 1493 O O . VAL A 1 189 ? 17.381 -11.119 1.167 1.00 65.81 189 VAL A O 1
ATOM 1496 N N . SER A 1 190 ? 17.078 -9.094 0.285 1.00 57.94 190 SER A N 1
ATOM 1497 C CA . SER A 1 190 ? 18.512 -8.792 0.234 1.00 57.94 190 SER A CA 1
ATOM 1498 C C . SER A 1 190 ? 18.989 -8.290 1.597 1.00 57.94 190 SER A C 1
ATOM 1500 O O . SER A 1 190 ? 18.447 -7.307 2.095 1.00 57.94 190 SER A O 1
ATOM 1502 N N . LYS A 1 191 ? 20.052 -8.894 2.152 1.00 58.81 191 LYS A N 1
ATOM 1503 C CA . LYS A 1 191 ? 20.632 -8.575 3.480 1.00 58.81 191 LYS A CA 1
ATOM 1504 C C . LYS A 1 191 ? 21.011 -7.100 3.721 1.00 58.81 191 LYS A C 1
ATOM 1506 O O . LYS A 1 191 ? 21.322 -6.747 4.849 1.00 58.81 191 LYS A O 1
ATOM 1511 N N . HIS A 1 192 ? 21.015 -6.266 2.682 1.00 58.28 192 HIS A N 1
ATOM 1512 C CA . HIS A 1 192 ? 21.414 -4.854 2.724 1.00 58.28 192 HIS A CA 1
ATOM 1513 C C . HIS A 1 192 ? 20.279 -3.881 2.367 1.00 58.28 192 HIS A C 1
ATOM 1515 O O . HIS A 1 192 ? 20.529 -2.693 2.200 1.00 58.28 192 HIS A O 1
ATOM 1521 N N . ASN A 1 193 ? 19.044 -4.363 2.194 1.00 57.97 193 ASN A N 1
ATOM 1522 C CA . ASN A 1 193 ? 17.910 -3.525 1.806 1.00 57.97 193 ASN A CA 1
ATOM 1523 C C . ASN A 1 193 ? 16.706 -3.899 2.677 1.00 57.97 193 ASN A C 1
ATOM 1525 O O . ASN A 1 193 ? 15.983 -4.852 2.380 1.00 57.97 193 ASN A O 1
ATOM 1529 N N . HIS A 1 194 ? 16.536 -3.172 3.783 1.00 64.50 194 HIS A N 1
ATOM 1530 C CA . HIS A 1 194 ? 15.493 -3.391 4.790 1.00 64.50 194 HIS A CA 1
ATOM 1531 C C . HIS A 1 194 ? 14.126 -2.894 4.293 1.00 64.50 194 HIS A C 1
ATOM 1533 O O . HIS A 1 194 ? 13.536 -1.964 4.834 1.00 64.50 194 HIS A O 1
ATOM 1539 N N . GLN A 1 195 ? 13.626 -3.503 3.220 1.00 80.19 195 GLN A N 1
ATOM 1540 C CA . GLN A 1 195 ? 12.241 -3.330 2.801 1.00 80.19 195 GLN A CA 1
ATOM 1541 C C . GLN A 1 195 ? 11.350 -4.127 3.754 1.00 80.19 195 GLN A C 1
ATOM 1543 O O . GLN A 1 195 ? 11.340 -5.355 3.727 1.00 80.19 195 GLN A O 1
ATOM 1548 N N . GLU A 1 196 ? 10.633 -3.426 4.624 1.00 89.38 196 GLU A N 1
ATOM 1549 C CA . GLU A 1 196 ? 9.665 -4.026 5.540 1.00 89.38 196 GLU A CA 1
ATOM 1550 C C . GLU A 1 196 ? 8.363 -4.375 4.813 1.00 89.38 196 GLU A C 1
ATOM 1552 O O . GLU A 1 196 ? 7.941 -3.681 3.887 1.00 89.38 196 GLU A O 1
ATOM 1557 N N . ALA A 1 197 ? 7.698 -5.443 5.251 1.00 93.25 197 ALA A N 1
ATOM 1558 C CA . ALA A 1 197 ? 6.350 -5.750 4.795 1.00 93.25 197 ALA A CA 1
ATOM 1559 C C . ALA A 1 197 ? 5.328 -4.787 5.429 1.00 93.25 197 ALA A C 1
ATOM 1561 O O . ALA A 1 197 ? 5.480 -4.360 6.572 1.00 93.25 197 ALA A O 1
ATOM 1562 N N . PHE A 1 198 ? 4.269 -4.456 4.692 1.00 96.00 198 PHE A N 1
ATOM 1563 C CA . PHE A 1 198 ? 3.232 -3.524 5.146 1.00 96.00 198 PHE A CA 1
ATOM 1564 C C . PHE A 1 198 ? 1.875 -3.865 4.520 1.00 96.00 198 PHE A C 1
ATOM 1566 O O . PHE A 1 198 ? 1.804 -4.567 3.512 1.00 96.00 198 PHE A O 1
ATOM 1573 N N . TYR A 1 199 ? 0.784 -3.335 5.068 1.00 97.38 199 TYR A N 1
ATOM 1574 C CA . TYR A 1 199 ? -0.534 -3.379 4.433 1.00 97.38 199 TYR A CA 1
ATOM 1575 C C . TYR A 1 199 ? -0.855 -2.032 3.785 1.00 97.38 199 TYR A C 1
ATOM 1577 O O . TYR A 1 199 ? -0.664 -0.987 4.406 1.00 97.38 199 TYR A O 1
ATOM 1585 N N . ALA A 1 200 ? -1.384 -2.036 2.560 1.00 96.94 200 ALA A N 1
ATOM 1586 C CA . ALA A 1 200 ? -2.096 -0.880 2.024 1.00 96.94 200 ALA A CA 1
ATOM 1587 C C . ALA A 1 200 ? -3.590 -1.054 2.317 1.00 96.94 200 ALA A C 1
ATOM 1589 O O . ALA A 1 200 ? -4.254 -1.909 1.727 1.00 96.94 200 ALA A O 1
ATOM 1590 N N . ILE A 1 201 ? -4.098 -0.261 3.254 1.00 97.50 201 ILE A N 1
ATOM 1591 C CA . ILE A 1 201 ? -5.478 -0.297 3.738 1.00 97.50 201 ILE A CA 1
ATOM 1592 C C . ILE A 1 201 ? -6.330 0.625 2.870 1.00 97.50 201 ILE A C 1
ATOM 1594 O O . ILE A 1 201 ? -6.006 1.804 2.743 1.00 97.50 201 ILE A O 1
ATOM 1598 N N . ASN A 1 202 ? -7.416 0.113 2.286 1.00 97.19 202 ASN A N 1
ATOM 1599 C CA . ASN A 1 202 ? -8.379 0.930 1.552 1.00 97.19 202 ASN A CA 1
ATOM 1600 C C . ASN A 1 202 ? -9.220 1.753 2.538 1.00 97.19 202 ASN A C 1
ATOM 1602 O O . ASN A 1 202 ? -9.931 1.191 3.374 1.00 97.19 202 ASN A O 1
ATOM 1606 N N . LEU A 1 203 ? -9.184 3.080 2.405 1.00 96.06 203 LEU A N 1
ATOM 1607 C CA . LEU A 1 203 ? -9.924 3.991 3.280 1.00 96.06 203 LEU A CA 1
ATOM 1608 C C . LEU A 1 203 ? -11.441 3.783 3.211 1.00 96.06 203 LEU A C 1
ATOM 1610 O O . LEU A 1 203 ? -12.129 3.982 4.208 1.00 96.06 203 LEU A O 1
ATOM 1614 N N . ASP A 1 204 ? -11.967 3.308 2.080 1.00 95.94 204 ASP A N 1
ATOM 1615 C CA . ASP A 1 204 ? -13.401 3.038 1.937 1.00 95.94 204 ASP A CA 1
ATOM 1616 C C . ASP A 1 204 ? -13.869 1.798 2.720 1.00 95.94 204 ASP A C 1
ATOM 1618 O O . ASP A 1 204 ? -15.078 1.629 2.923 1.00 95.94 204 ASP A O 1
ATOM 1622 N N . ALA A 1 205 ? -12.932 0.946 3.160 1.00 96.38 205 ALA A N 1
ATOM 1623 C CA . ALA A 1 205 ? -13.177 -0.297 3.893 1.00 96.38 205 ALA A CA 1
ATOM 1624 C C . ALA A 1 205 ? -13.018 -0.165 5.422 1.00 96.38 205 ALA A C 1
ATOM 1626 O O . ALA A 1 205 ? -13.397 -1.087 6.154 1.00 96.38 205 ALA A O 1
ATOM 1627 N N . ILE A 1 206 ? -12.516 0.974 5.911 1.00 95.75 206 ILE A N 1
ATOM 1628 C CA . ILE A 1 206 ? -12.358 1.264 7.344 1.00 95.75 206 ILE A CA 1
ATOM 1629 C C . ILE A 1 206 ? -13.333 2.342 7.819 1.00 95.75 206 ILE A C 1
ATOM 1631 O O . ILE A 1 206 ? -13.849 3.140 7.032 1.00 95.75 206 ILE A O 1
ATOM 1635 N N . ARG A 1 207 ? -13.630 2.345 9.118 1.00 94.06 207 ARG A N 1
ATOM 1636 C CA . ARG A 1 207 ? -14.416 3.401 9.755 1.00 94.06 207 ARG A CA 1
ATOM 1637 C C . ARG A 1 207 ? -13.458 4.518 10.162 1.00 94.06 207 ARG A C 1
ATOM 1639 O O . ARG A 1 207 ? -12.625 4.327 11.040 1.00 94.06 207 ARG A O 1
ATOM 1646 N N . ASN A 1 208 ? -13.535 5.666 9.493 1.00 76.56 208 ASN A N 1
ATOM 1647 C CA . ASN A 1 208 ? -12.692 6.802 9.848 1.00 76.56 208 ASN A CA 1
ATOM 1648 C C . ASN A 1 208 ? -13.320 7.574 11.014 1.00 76.56 208 ASN A C 1
ATOM 1650 O O . ASN A 1 208 ? -14.184 8.423 10.797 1.00 76.56 208 ASN A O 1
ATOM 1654 N N . HIS A 1 209 ? -12.849 7.309 12.232 1.00 64.31 209 HIS A N 1
ATOM 1655 C CA . HIS A 1 209 ? -13.161 8.095 13.432 1.00 64.31 209 HIS A CA 1
ATOM 1656 C C . HIS A 1 209 ? -12.425 9.446 13.449 1.00 64.31 209 HIS A C 1
ATOM 1658 O O . HIS A 1 209 ? -11.912 9.886 14.474 1.00 64.31 209 HIS A O 1
ATOM 1664 N N . THR A 1 210 ? -12.369 10.148 12.314 1.00 58.25 210 THR A N 1
ATOM 1665 C CA . THR A 1 210 ? -12.149 11.595 12.357 1.00 58.25 210 THR A CA 1
ATOM 1666 C C . THR A 1 210 ? -13.350 12.201 13.062 1.00 58.25 210 THR A C 1
ATOM 1668 O O . THR A 1 210 ? -14.432 12.264 12.471 1.00 58.25 210 THR A O 1
ATOM 1671 N N . HIS A 1 211 ? -13.158 12.639 14.309 1.00 47.69 211 HIS A N 1
ATOM 1672 C CA . HIS A 1 211 ? -14.094 13.513 15.006 1.00 47.69 211 HIS A CA 1
ATOM 1673 C C . HIS A 1 211 ? -14.345 14.733 14.123 1.00 47.69 211 HIS A C 1
ATOM 1675 O O . HIS A 1 211 ? -13.523 15.641 14.031 1.00 47.69 211 HIS A O 1
ATOM 1681 N N . ALA A 1 212 ? -15.462 14.705 13.401 1.00 43.47 212 ALA A N 1
ATOM 1682 C CA . ALA A 1 212 ? -15.762 15.718 12.417 1.00 43.47 212 ALA A CA 1
ATOM 1683 C C . ALA A 1 212 ? -16.194 17.000 13.133 1.00 43.47 212 ALA A C 1
ATOM 1685 O O . ALA A 1 212 ? -17.379 17.198 13.410 1.00 43.47 212 ALA A O 1
ATOM 1686 N N . THR A 1 213 ? -15.246 17.912 13.339 1.00 41.50 213 THR A N 1
ATOM 1687 C CA . THR A 1 213 ? -15.502 19.349 13.214 1.00 41.50 213 THR A CA 1
ATOM 1688 C C . THR A 1 213 ? -16.010 19.595 11.792 1.00 41.50 213 THR A C 1
ATOM 1690 O O . THR A 1 213 ? -15.257 19.875 10.861 1.00 41.50 213 THR A O 1
ATOM 1693 N N . ARG A 1 214 ? -17.316 19.367 11.598 1.00 38.72 214 ARG A N 1
ATOM 1694 C CA . ARG A 1 214 ? -17.981 19.453 10.296 1.00 38.72 214 ARG A CA 1
ATOM 1695 C C . ARG A 1 214 ? -17.947 20.898 9.813 1.00 38.72 214 ARG A C 1
ATOM 1697 O O . ARG A 1 214 ? -18.811 21.687 10.182 1.00 38.72 214 ARG A O 1
ATOM 1704 N N . HIS A 1 215 ? -17.030 21.210 8.905 1.00 38.50 215 HIS A N 1
ATOM 1705 C CA . HIS A 1 215 ? -17.334 22.225 7.907 1.00 38.50 215 HIS A CA 1
ATOM 1706 C C . HIS A 1 215 ? -18.276 21.587 6.870 1.00 38.50 215 HIS A C 1
ATOM 1708 O O . HIS A 1 215 ? -17.961 20.499 6.377 1.00 38.50 215 HIS A O 1
ATOM 1714 N N . PRO A 1 216 ? -19.432 22.188 6.537 1.00 38.69 216 PRO A N 1
ATOM 1715 C CA . PRO A 1 216 ? -20.312 21.629 5.517 1.00 38.69 216 PRO A CA 1
ATOM 1716 C C . PRO A 1 216 ? -19.635 21.706 4.144 1.00 38.69 216 PRO A C 1
ATOM 1718 O O . PRO A 1 216 ? -19.352 22.800 3.659 1.00 38.69 216 PRO A O 1
ATOM 1721 N N . GLN A 1 217 ? -19.398 20.560 3.503 1.00 37.22 217 GLN A N 1
ATOM 1722 C CA . GLN A 1 217 ? -19.151 20.503 2.059 1.00 37.22 217 GLN A CA 1
ATOM 1723 C C . GLN A 1 217 ? -20.441 20.101 1.326 1.00 37.22 217 GLN A C 1
ATOM 1725 O O . GLN A 1 217 ? -21.213 19.296 1.855 1.00 37.22 217 GLN A O 1
ATOM 1730 N N . PRO A 1 218 ? -20.696 20.656 0.126 1.00 39.28 218 PRO A N 1
ATOM 1731 C CA . PRO A 1 218 ? -21.922 20.401 -0.623 1.00 39.28 218 PRO A CA 1
ATOM 1732 C C . PRO A 1 218 ? -22.014 18.945 -1.101 1.00 39.28 218 PRO A C 1
ATOM 1734 O O . PRO A 1 218 ? -21.016 18.291 -1.405 1.00 39.28 218 PRO A O 1
ATOM 1737 N N . ALA A 1 219 ? -23.243 18.433 -1.165 1.00 39.28 219 ALA A N 1
ATOM 1738 C CA . ALA A 1 219 ? -23.517 17.022 -1.395 1.00 39.28 219 ALA A CA 1
ATOM 1739 C C . ALA A 1 219 ? -23.390 16.608 -2.875 1.00 39.28 219 ALA A C 1
ATOM 1741 O O . ALA A 1 219 ? -24.368 16.641 -3.617 1.00 39.28 219 ALA A O 1
ATOM 1742 N N . THR A 1 220 ? -22.214 16.123 -3.284 1.00 41.25 220 THR A N 1
ATOM 1743 C CA . THR A 1 220 ? -22.028 15.386 -4.551 1.00 41.25 220 THR A CA 1
ATOM 1744 C C . THR A 1 220 ? -21.021 14.235 -4.427 1.00 41.25 220 THR A C 1
ATOM 1746 O O . THR A 1 220 ? -19.868 14.342 -4.834 1.00 41.25 220 THR A O 1
ATOM 1749 N N . SER A 1 221 ? -21.464 13.074 -3.926 1.00 34.62 221 SER A N 1
ATOM 1750 C CA . SER A 1 221 ? -20.837 11.782 -4.272 1.00 34.62 221 SER A CA 1
ATOM 1751 C C . SER A 1 221 ? -21.763 10.592 -4.001 1.00 34.62 221 SER A C 1
ATOM 1753 O O . SER A 1 221 ? -21.647 9.886 -2.997 1.00 34.62 221 SER A O 1
ATOM 1755 N N . THR A 1 222 ? -22.687 10.339 -4.926 1.00 36.75 222 THR A N 1
ATOM 1756 C CA . THR A 1 222 ? -23.498 9.114 -4.938 1.00 36.75 222 THR A CA 1
ATOM 1757 C C . THR A 1 222 ? -22.727 8.007 -5.661 1.00 36.75 222 THR A C 1
ATOM 1759 O O . THR A 1 222 ? -22.979 7.732 -6.831 1.00 36.75 222 THR A O 1
ATOM 1762 N N . TYR A 1 223 ? -21.758 7.376 -4.990 1.00 38.72 223 TYR A N 1
ATOM 1763 C CA . TYR A 1 223 ? -21.039 6.220 -5.543 1.00 38.72 223 TYR A CA 1
ATOM 1764 C C . TYR A 1 223 ? -21.527 4.905 -4.928 1.00 38.72 223 TYR A C 1
ATOM 1766 O O . TYR A 1 223 ? -21.230 4.578 -3.779 1.00 38.72 223 TYR A O 1
ATOM 1774 N N . LEU A 1 224 ? -22.281 4.140 -5.723 1.00 36.28 224 LEU A N 1
ATOM 1775 C CA . LEU A 1 224 ? -22.809 2.835 -5.332 1.00 36.28 224 LEU A CA 1
ATOM 1776 C C . LEU A 1 224 ? -21.687 1.814 -5.086 1.00 36.28 224 LEU A C 1
ATOM 1778 O O . LEU A 1 224 ? -20.936 1.449 -5.997 1.00 36.28 224 LEU A O 1
ATOM 1782 N N . SER A 1 225 ? -21.682 1.240 -3.881 1.00 41.16 225 SER A N 1
ATOM 1783 C CA . SER A 1 225 ? -21.103 -0.083 -3.637 1.00 41.16 225 SER A CA 1
ATOM 1784 C C . SER A 1 225 ? -21.764 -1.090 -4.580 1.00 41.16 225 SER A C 1
ATOM 1786 O O . SER A 1 225 ? -22.933 -1.399 -4.410 1.00 41.16 225 SER A O 1
ATOM 1788 N N . THR A 1 226 ? -21.027 -1.570 -5.585 1.00 39.41 226 THR A N 1
ATOM 1789 C CA . THR A 1 226 ? -21.439 -2.692 -6.462 1.00 39.41 226 THR A CA 1
ATOM 1790 C C . THR A 1 226 ? -20.313 -3.707 -6.700 1.00 39.41 226 THR A C 1
ATOM 1792 O O . THR A 1 226 ? -20.484 -4.688 -7.426 1.00 39.41 226 THR A O 1
ATOM 1795 N N . SER A 1 227 ? -19.140 -3.484 -6.095 1.00 45.31 227 SER A N 1
ATOM 1796 C CA . SER A 1 227 ? -17.957 -4.348 -6.230 1.00 45.31 227 SER A CA 1
ATOM 1797 C C . SER A 1 227 ? -17.920 -5.474 -5.195 1.00 45.31 227 SER A C 1
ATOM 1799 O O . SER A 1 227 ? -17.357 -6.528 -5.468 1.00 45.31 227 SER A O 1
ATOM 1801 N N . VAL A 1 228 ? -18.520 -5.262 -4.016 1.00 48.16 228 VAL A N 1
ATOM 1802 C CA . VAL A 1 228 ? -18.611 -6.285 -2.959 1.00 48.16 228 VAL A CA 1
ATOM 1803 C C . VAL A 1 228 ? -19.817 -7.194 -3.198 1.00 48.16 228 VAL A C 1
ATOM 1805 O O . VAL A 1 228 ? -19.704 -8.407 -3.036 1.00 48.16 228 VAL A O 1
ATOM 1808 N N . ASP A 1 229 ? -20.922 -6.641 -3.704 1.00 39.19 229 ASP A N 1
ATOM 1809 C CA . ASP A 1 229 ? -22.140 -7.402 -3.989 1.00 39.19 229 ASP A CA 1
ATOM 1810 C C . ASP A 1 229 ? -21.903 -8.516 -5.010 1.00 39.19 229 ASP A C 1
ATOM 1812 O O . ASP A 1 229 ? -22.423 -9.601 -4.828 1.00 39.19 229 ASP A O 1
ATOM 1816 N N . ARG A 1 230 ? -21.031 -8.345 -6.014 1.00 45.56 230 ARG A N 1
ATOM 1817 C CA . ARG A 1 230 ? -20.734 -9.428 -6.979 1.00 45.56 230 ARG A CA 1
ATOM 1818 C C . ARG A 1 230 ? -19.959 -10.613 -6.388 1.00 45.56 230 ARG A C 1
ATOM 1820 O O . ARG A 1 230 ? -20.038 -11.706 -6.939 1.00 45.56 230 ARG A O 1
ATOM 1827 N N . LEU A 1 231 ? -19.228 -10.415 -5.289 1.00 41.91 231 LEU A N 1
ATOM 1828 C CA . LEU A 1 231 ? -18.565 -11.503 -4.557 1.00 41.91 231 LEU A CA 1
ATOM 1829 C C . LEU A 1 231 ? -19.475 -12.093 -3.472 1.00 41.91 231 LEU A C 1
ATOM 1831 O O . LEU A 1 231 ? -19.435 -13.297 -3.248 1.00 41.91 231 LEU A O 1
ATOM 1835 N N . GLN A 1 232 ? -20.341 -11.288 -2.847 1.00 45.34 232 GLN A N 1
ATOM 1836 C CA . GLN A 1 232 ? -21.340 -11.786 -1.893 1.00 45.34 232 GLN A CA 1
ATOM 1837 C C . GLN A 1 232 ? -22.537 -12.467 -2.574 1.00 45.34 232 GLN A C 1
ATOM 1839 O O . GLN A 1 232 ? -23.091 -13.404 -2.015 1.00 45.34 232 GLN A O 1
ATOM 1844 N N . GLN A 1 233 ? -22.919 -12.060 -3.784 1.00 45.62 233 GLN A N 1
ATOM 1845 C CA . GLN A 1 233 ? -24.017 -12.657 -4.550 1.00 45.62 233 GLN A CA 1
ATOM 1846 C C . GLN A 1 233 ? -23.672 -14.082 -4.995 1.00 45.62 233 GLN A C 1
ATOM 1848 O O . GLN A 1 233 ? -24.523 -14.955 -4.899 1.00 45.62 233 GLN A O 1
ATOM 1853 N N . LYS A 1 234 ? -22.397 -14.356 -5.310 1.00 41.56 234 LYS A N 1
ATOM 1854 C CA . LYS A 1 234 ? -21.882 -15.720 -5.533 1.00 41.56 234 LYS A CA 1
ATOM 1855 C C . LYS A 1 234 ? -21.744 -16.559 -4.243 1.00 41.56 234 LYS A C 1
ATOM 1857 O O . LYS A 1 234 ? -21.388 -17.727 -4.307 1.00 41.56 234 LYS A O 1
ATOM 1862 N N . MET A 1 235 ? -22.026 -15.974 -3.075 1.00 37.78 235 MET A N 1
ATOM 1863 C CA . MET A 1 235 ? -22.148 -16.672 -1.784 1.00 37.78 235 MET A CA 1
ATOM 1864 C C . MET A 1 235 ? -23.585 -16.634 -1.225 1.00 37.78 235 MET A C 1
ATOM 1866 O O . MET A 1 235 ? -23.812 -17.091 -0.112 1.00 37.78 235 MET A O 1
ATOM 1870 N N . ARG A 1 236 ? -24.561 -16.082 -1.968 1.00 40.38 236 ARG A N 1
ATOM 1871 C CA . ARG A 1 236 ? -25.995 -16.094 -1.608 1.00 40.38 236 ARG A CA 1
ATOM 1872 C C . ARG A 1 236 ? -26.780 -17.231 -2.265 1.00 40.38 236 ARG A C 1
ATOM 1874 O O . ARG A 1 236 ? -27.971 -17.358 -2.010 1.00 40.38 236 ARG A O 1
ATOM 1881 N N . GLU A 1 237 ? -26.128 -18.029 -3.103 1.00 43.31 237 GLU A N 1
ATOM 1882 C CA . GLU A 1 237 ? -26.743 -19.156 -3.816 1.00 43.31 237 GLU A CA 1
ATOM 1883 C C . GLU A 1 237 ? -26.881 -20.419 -2.938 1.00 43.31 237 GLU A C 1
ATOM 1885 O O . GLU A 1 237 ? -27.400 -21.422 -3.414 1.00 43.31 237 GLU A O 1
ATOM 1890 N N . ASP A 1 238 ? -26.487 -20.360 -1.656 1.00 39.84 238 ASP A N 1
ATOM 1891 C CA . ASP A 1 238 ? -26.604 -21.465 -0.692 1.00 39.84 238 ASP A CA 1
ATOM 1892 C C . ASP A 1 238 ? -27.308 -20.997 0.611 1.00 39.84 238 ASP A C 1
ATOM 1894 O O . ASP A 1 238 ? -26.672 -20.417 1.498 1.00 39.84 238 ASP A O 1
ATOM 1898 N N . PRO A 1 239 ? -28.650 -21.124 0.712 1.00 38.72 239 PRO A N 1
ATOM 1899 C CA . PRO A 1 239 ? -29.452 -20.468 1.745 1.00 38.72 239 PRO A CA 1
ATOM 1900 C C . PRO A 1 239 ? -29.858 -21.415 2.888 1.00 38.72 239 PRO A C 1
ATOM 1902 O O . PRO A 1 239 ? -31.038 -21.713 3.076 1.00 38.72 239 PRO A O 1
ATOM 1905 N N . THR A 1 240 ? -28.902 -21.841 3.717 1.00 34.62 240 THR A N 1
ATOM 1906 C CA . THR A 1 240 ? -29.209 -22.428 5.036 1.00 34.62 240 THR A CA 1
ATOM 1907 C C . THR A 1 240 ? -28.394 -21.749 6.139 1.00 34.62 240 THR A C 1
ATOM 1909 O O . THR A 1 240 ? -27.232 -21.420 5.936 1.00 34.62 240 THR A O 1
ATOM 1912 N N . LEU A 1 241 ? -29.025 -21.533 7.305 1.00 31.67 241 LEU A N 1
ATOM 1913 C CA . LEU A 1 241 ? -28.496 -20.847 8.505 1.00 31.67 241 LEU A CA 1
ATOM 1914 C C . LEU A 1 241 ? -28.424 -19.306 8.441 1.00 31.67 241 LEU A C 1
ATOM 1916 O O . LEU A 1 241 ? -27.358 -18.694 8.434 1.00 31.67 241 LEU A O 1
ATOM 1920 N N . ALA A 1 242 ? -29.597 -18.673 8.547 1.00 29.70 242 ALA A N 1
ATOM 1921 C CA . ALA A 1 242 ? -29.731 -17.292 9.009 1.00 29.70 242 ALA A CA 1
ATOM 1922 C C . ALA A 1 242 ? -30.764 -17.195 10.147 1.00 29.70 242 ALA A C 1
ATOM 1924 O O . ALA A 1 242 ? -31.967 -17.180 9.894 1.00 29.70 242 ALA A O 1
ATOM 1925 N N . SER A 1 243 ? -30.300 -17.094 11.396 1.00 27.81 243 SER A N 1
ATOM 1926 C CA . SER A 1 243 ? -31.072 -16.570 12.536 1.00 27.81 243 SER A CA 1
ATOM 1927 C C . SER A 1 243 ? -30.160 -16.281 13.740 1.00 27.81 243 SER A C 1
ATOM 1929 O O . SER A 1 243 ? -29.069 -16.835 13.824 1.00 27.81 243 SER A O 1
ATOM 1931 N N . VAL A 1 244 ? -30.673 -15.462 14.678 1.00 28.39 244 VAL A N 1
ATOM 1932 C CA . VAL A 1 244 ? -30.187 -15.195 16.058 1.00 28.39 244 VAL A CA 1
ATOM 1933 C C . VAL A 1 244 ? -29.321 -13.922 16.266 1.00 28.39 244 VAL A C 1
ATOM 1935 O O . VAL A 1 244 ? -28.102 -13.959 16.151 1.00 28.39 244 VAL A O 1
ATOM 1938 N N . LEU A 1 245 ? -30.008 -12.849 16.727 1.00 28.78 245 LEU A N 1
ATOM 1939 C CA . LEU A 1 245 ? -29.550 -11.739 17.614 1.00 28.78 245 LEU A CA 1
ATOM 1940 C C . LEU A 1 245 ? -28.597 -10.656 17.021 1.00 28.78 245 LEU A C 1
ATOM 1942 O O . LEU A 1 245 ? -27.669 -10.971 16.291 1.00 28.78 245 LEU A O 1
ATOM 1946 N N . GLY A 1 246 ? -28.711 -9.333 17.261 1.00 25.94 246 GLY A N 1
ATOM 1947 C CA . GLY A 1 246 ? -29.611 -8.503 18.096 1.00 25.94 246 GLY A CA 1
ATOM 1948 C C . GLY A 1 246 ? -29.244 -8.494 19.590 1.00 25.94 246 GLY A C 1
ATOM 1949 O O . GLY A 1 246 ? -29.408 -9.516 20.229 1.00 25.94 246 GLY A O 1
ATOM 1950 N 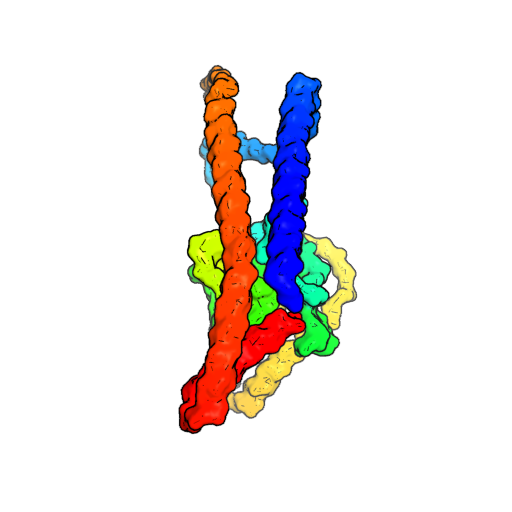N . GLY A 1 247 ? -28.791 -7.437 20.275 1.00 27.11 247 GLY A N 1
ATOM 1951 C CA . GLY A 1 247 ? -28.634 -5.996 20.013 1.00 27.11 247 GLY A CA 1
ATOM 1952 C C . GLY A 1 247 ? -28.864 -5.238 21.345 1.00 27.11 247 GLY A C 1
ATOM 1953 O O . GLY A 1 247 ? -29.765 -5.640 22.069 1.00 27.11 247 GLY A O 1
ATOM 1954 N N . ALA A 1 248 ? -28.078 -4.206 21.708 1.00 28.00 248 ALA A N 1
ATOM 1955 C CA . ALA A 1 248 ? -28.320 -3.282 22.851 1.00 28.00 248 ALA A CA 1
ATOM 1956 C C . ALA A 1 248 ? -27.246 -2.163 22.946 1.00 28.00 248 ALA A C 1
ATOM 1958 O O . ALA A 1 248 ? -26.183 -2.285 22.339 1.00 28.00 248 ALA A O 1
ATOM 1959 N N . ALA A 1 249 ? -27.507 -1.095 23.719 1.00 28.77 249 ALA A N 1
ATOM 1960 C CA . ALA A 1 249 ? -26.639 0.084 23.929 1.00 28.77 249 ALA A CA 1
ATOM 1961 C C . ALA A 1 249 ? -26.643 0.572 25.405 1.00 28.77 249 ALA A C 1
ATOM 1963 O O . ALA A 1 249 ? -27.616 0.283 26.086 1.00 28.77 249 ALA A O 1
ATOM 1964 N N . VAL A 1 250 ? -25.614 1.330 25.856 1.00 30.11 250 VAL A N 1
ATOM 1965 C CA . VAL A 1 250 ? -25.483 2.203 27.079 1.00 30.11 250 VAL A CA 1
ATOM 1966 C C . VAL A 1 250 ? -24.204 3.092 26.905 1.00 30.11 250 VAL A C 1
ATOM 1968 O O . VAL A 1 250 ? -23.413 2.812 26.008 1.00 30.11 250 VAL A O 1
ATOM 1971 N N . ALA A 1 251 ? -23.864 4.079 27.757 1.00 28.34 251 ALA A N 1
ATOM 1972 C CA . ALA A 1 251 ? -24.381 5.459 27.883 1.00 28.34 251 ALA A CA 1
ATOM 1973 C C . ALA A 1 251 ? -23.783 6.183 29.138 1.00 28.34 251 ALA A C 1
ATOM 1975 O O . ALA A 1 251 ? -23.856 5.642 30.235 1.00 28.34 251 ALA A O 1
ATOM 1976 N N . GLY A 1 252 ? -23.271 7.424 29.000 1.00 28.12 252 GLY A N 1
ATOM 1977 C CA . GLY A 1 252 ? -22.767 8.295 30.103 1.00 28.12 252 GLY A CA 1
ATOM 1978 C C . GLY A 1 252 ? -21.260 8.162 30.443 1.00 28.12 252 GLY A C 1
ATOM 1979 O O . GLY A 1 252 ? -20.668 7.136 30.134 1.00 28.12 252 GLY A O 1
ATOM 1980 N N . GLY A 1 253 ? -20.555 9.143 31.047 1.00 25.80 253 GLY A N 1
ATOM 1981 C CA . GLY A 1 253 ? -20.876 10.557 31.356 1.00 25.80 253 GLY A CA 1
ATOM 1982 C C . GLY A 1 253 ? -19.956 11.207 32.437 1.00 25.80 253 GLY A C 1
ATOM 1983 O O . GLY A 1 253 ? -19.731 10.582 33.463 1.00 25.80 253 GLY A O 1
ATOM 1984 N N . GLY A 1 254 ? -19.496 12.466 32.244 1.00 25.95 254 GLY A N 1
ATOM 1985 C CA . GLY A 1 254 ? -18.821 13.352 33.249 1.00 25.95 254 GLY A CA 1
ATOM 1986 C C . GLY A 1 254 ? -17.349 13.034 33.634 1.00 25.95 254 GLY A C 1
ATOM 1987 O O . GLY A 1 254 ? -16.914 11.908 33.447 1.00 25.95 254 GLY A O 1
ATOM 1988 N N . GLY A 1 255 ? -16.503 13.944 34.166 1.00 26.56 255 GLY A N 1
ATOM 1989 C CA . GLY A 1 255 ? -16.566 15.415 34.352 1.00 26.56 255 GLY A CA 1
ATOM 1990 C C . GLY A 1 255 ? -15.488 15.977 35.335 1.00 26.56 255 GLY A C 1
ATOM 1991 O O . GLY A 1 255 ? -15.138 15.280 36.277 1.00 26.56 255 GLY A O 1
ATOM 1992 N N . MET A 1 256 ? -15.045 17.247 35.160 1.00 29.95 256 MET A N 1
ATOM 1993 C CA . MET A 1 256 ? -14.250 18.114 36.100 1.00 29.95 256 MET A CA 1
ATOM 1994 C C . MET A 1 256 ? -12.800 17.693 36.504 1.00 29.95 256 MET A C 1
ATOM 1996 O O . MET A 1 256 ? -12.406 16.566 36.247 1.00 29.95 256 MET A O 1
ATOM 2000 N N . ALA A 1 257 ? -11.968 18.487 37.221 1.00 28.77 257 ALA A N 1
ATOM 2001 C CA . ALA A 1 257 ? -11.494 19.903 37.132 1.00 28.77 257 ALA A CA 1
ATOM 2002 C C . ALA A 1 257 ? -10.464 20.196 38.284 1.00 28.77 257 ALA A C 1
ATOM 2004 O O . ALA A 1 257 ? -10.597 19.592 39.342 1.00 28.77 257 ALA A O 1
ATOM 2005 N N . GLY A 1 258 ? -9.495 21.132 38.144 1.00 26.88 258 GLY A N 1
ATOM 2006 C CA . GLY A 1 258 ? -8.577 21.583 39.242 1.00 26.88 258 GLY A CA 1
ATOM 2007 C C . GLY A 1 258 ? -7.102 21.808 38.812 1.00 26.88 258 GLY A C 1
ATOM 2008 O O . GLY A 1 258 ? -6.455 20.837 38.449 1.00 26.88 258 GLY A O 1
ATOM 2009 N N . VAL A 1 259 ? -6.565 23.024 38.585 1.00 27.08 259 VAL A N 1
ATOM 2010 C CA . VAL A 1 259 ? -6.066 24.112 39.488 1.00 27.08 259 VAL A CA 1
ATOM 2011 C C . VAL A 1 259 ? -4.621 23.949 40.053 1.00 27.08 259 VAL A C 1
ATOM 2013 O O . VAL A 1 259 ? -4.416 23.267 41.044 1.00 27.08 259 VAL A O 1
ATOM 2016 N N . SER A 1 260 ? -3.678 24.686 39.429 1.00 27.27 260 SER A N 1
ATOM 2017 C CA . SER A 1 260 ? -2.562 25.536 39.954 1.00 27.27 260 SER A CA 1
ATOM 2018 C C . SER A 1 260 ? -1.614 25.111 41.108 1.00 27.27 260 SER A C 1
ATOM 2020 O O . SER A 1 260 ? -2.079 24.739 42.177 1.00 27.27 260 SER A O 1
ATOM 2022 N N . VAL A 1 261 ? -0.292 25.365 40.958 1.00 26.55 261 VAL A N 1
ATOM 2023 C CA . VAL A 1 261 ? 0.524 26.390 41.694 1.00 26.55 261 VAL A CA 1
ATOM 2024 C C . VAL A 1 261 ? 2.034 26.310 41.315 1.00 26.55 261 VAL A C 1
ATOM 2026 O O . VAL A 1 261 ? 2.513 25.290 40.833 1.00 26.55 261 VAL A O 1
ATOM 2029 N N . ALA A 1 262 ? 2.757 27.430 41.471 1.00 25.61 262 ALA A N 1
ATOM 2030 C CA . ALA A 1 262 ? 4.148 27.728 41.068 1.00 25.61 262 ALA A CA 1
ATOM 2031 C C . ALA A 1 262 ? 5.296 27.036 41.853 1.00 25.61 262 ALA A C 1
ATOM 2033 O O . ALA A 1 262 ? 5.071 26.611 42.982 1.00 25.61 262 ALA A O 1
ATOM 2034 N N . ALA A 1 263 ? 6.547 27.094 41.335 1.00 26.47 263 ALA A N 1
ATOM 2035 C CA . ALA A 1 263 ? 7.669 27.849 41.960 1.00 26.47 263 ALA A CA 1
ATOM 2036 C C . ALA A 1 263 ? 9.062 27.746 41.256 1.00 26.47 263 ALA A C 1
ATOM 2038 O O . ALA A 1 263 ? 9.448 26.697 40.765 1.00 26.47 263 ALA A O 1
ATOM 2039 N N . MET A 1 264 ? 9.814 28.861 41.325 1.00 25.36 264 MET A N 1
ATOM 2040 C CA . MET A 1 264 ? 11.290 29.047 41.416 1.00 25.36 264 MET A CA 1
ATOM 2041 C C . MET A 1 264 ? 12.316 28.398 40.444 1.00 25.36 264 MET A C 1
ATOM 2043 O O . MET A 1 264 ? 12.669 27.234 40.556 1.00 25.36 264 MET A O 1
ATOM 2047 N N . VAL A 1 265 ? 12.936 29.276 39.633 1.00 33.31 265 VAL A N 1
ATOM 2048 C CA . VAL A 1 265 ? 14.387 29.628 39.584 1.00 33.31 265 VAL A CA 1
ATOM 2049 C C . VAL A 1 265 ? 15.447 28.537 39.845 1.00 33.31 265 VAL A C 1
ATOM 2051 O O . VAL A 1 265 ? 15.558 28.070 40.971 1.00 33.31 265 VAL A O 1
ATOM 2054 N N . LEU A 1 266 ? 16.382 28.360 38.890 1.00 27.31 266 LEU A N 1
ATOM 2055 C CA . LEU A 1 266 ? 17.850 28.346 39.110 1.00 27.31 266 LEU A CA 1
ATOM 2056 C C . LEU A 1 266 ? 18.631 28.516 37.777 1.00 27.31 266 LEU A C 1
ATOM 2058 O O . LEU A 1 266 ? 18.201 28.039 36.734 1.00 27.31 266 LEU A O 1
ATOM 2062 N N . LEU A 1 267 ? 19.780 29.208 37.817 1.00 34.53 267 LEU A N 1
ATOM 2063 C CA . LEU A 1 267 ? 20.786 29.318 36.732 1.00 34.53 267 LEU A CA 1
ATOM 2064 C C . LEU A 1 267 ? 21.837 28.198 36.888 1.00 34.53 267 LEU A C 1
ATOM 2066 O O . LEU A 1 267 ? 22.083 27.806 38.033 1.00 34.53 267 LEU A O 1
ATOM 2070 N N . PRO A 1 268 ? 22.512 27.721 35.813 1.00 35.19 268 PRO A N 1
ATOM 2071 C CA . PRO A 1 268 ? 23.909 28.170 35.625 1.00 35.19 268 PRO A CA 1
ATOM 2072 C C . PRO A 1 268 ? 24.515 28.151 34.188 1.00 35.19 268 PRO A C 1
ATOM 2074 O O . PRO A 1 268 ? 24.237 27.291 33.364 1.00 35.19 268 PRO A O 1
ATOM 2077 N N . THR A 1 269 ? 25.451 29.090 33.976 1.00 30.58 269 THR A N 1
ATOM 2078 C CA . THR A 1 269 ? 26.711 29.046 33.177 1.00 30.58 269 THR A CA 1
ATOM 2079 C C . THR A 1 269 ? 26.808 28.313 31.822 1.00 30.58 269 THR A C 1
ATOM 2081 O O . THR A 1 269 ? 26.768 27.088 31.745 1.00 30.58 269 THR A O 1
ATOM 2084 N N . ALA A 1 270 ? 27.175 29.071 30.779 1.00 32.12 270 ALA A N 1
ATOM 2085 C CA . ALA A 1 270 ? 27.587 28.568 29.463 1.00 32.12 270 ALA A CA 1
ATOM 2086 C C . ALA A 1 270 ? 29.068 28.119 29.400 1.00 32.12 270 ALA A C 1
ATOM 2088 O O . ALA A 1 270 ? 29.921 28.666 30.100 1.00 32.12 270 ALA A O 1
ATOM 2089 N N . GLY A 1 271 ? 29.377 27.183 28.493 1.00 34.72 271 GLY A N 1
ATOM 2090 C CA . GLY A 1 271 ? 30.737 26.743 28.150 1.00 34.72 271 GLY A CA 1
ATOM 2091 C C . GLY A 1 271 ? 30.966 26.726 26.632 1.00 34.72 271 GLY A C 1
ATOM 2092 O O . GLY A 1 271 ? 30.063 26.391 25.870 1.00 34.72 271 GLY A O 1
ATOM 2093 N N . ILE A 1 272 ? 32.167 27.111 26.190 1.00 48.84 272 ILE A N 1
ATOM 2094 C CA . ILE A 1 272 ? 32.516 27.332 24.773 1.00 48.84 272 ILE A CA 1
ATOM 2095 C C . ILE A 1 272 ? 33.179 26.071 24.174 1.00 48.84 272 ILE A C 1
ATOM 2097 O O . ILE A 1 272 ? 34.208 25.643 24.703 1.00 48.84 272 ILE A O 1
ATOM 2101 N N . PRO A 1 273 ? 32.680 25.496 23.061 1.00 40.09 273 PRO A N 1
ATOM 2102 C CA . PRO A 1 273 ? 33.364 24.422 22.337 1.00 40.09 273 PRO A CA 1
ATOM 2103 C C . PRO A 1 273 ? 34.345 24.961 21.278 1.00 40.09 273 PRO A C 1
ATOM 2105 O O . PRO A 1 273 ? 34.076 25.949 20.597 1.00 40.09 273 PRO A O 1
ATOM 2108 N N . SER A 1 274 ? 35.492 24.293 21.109 1.00 49.75 274 SER A N 1
ATOM 2109 C CA . SER A 1 274 ? 36.573 24.704 20.200 1.00 49.75 274 SER A CA 1
ATOM 2110 C C . SER A 1 274 ? 36.553 23.956 18.843 1.00 49.75 274 SER A C 1
ATOM 2112 O O . SER A 1 274 ? 36.327 22.745 18.804 1.00 49.75 274 SER A O 1
ATOM 2114 N N . PRO A 1 275 ? 36.824 24.625 17.700 1.00 47.81 275 PRO A N 1
ATOM 2115 C CA . PRO A 1 275 ? 36.485 24.104 16.365 1.00 47.81 275 PRO A CA 1
ATOM 2116 C C . PRO A 1 275 ? 37.565 23.237 15.674 1.00 47.81 275 PRO A C 1
ATOM 2118 O O . PRO A 1 275 ? 37.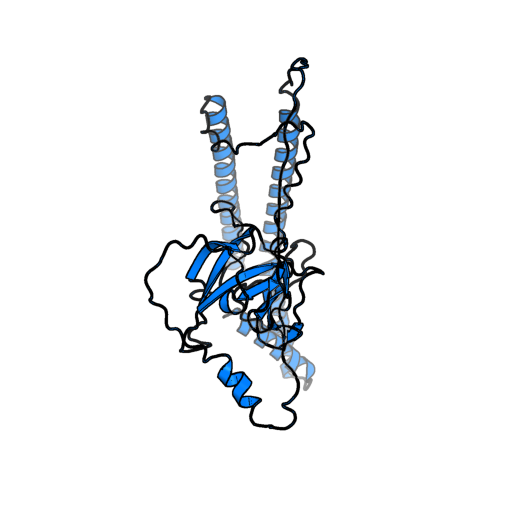594 23.154 14.448 1.00 47.81 275 PRO A O 1
ATOM 2121 N N . PHE A 1 276 ? 38.470 22.573 16.406 1.00 48.72 276 PHE A N 1
ATOM 2122 C CA . PHE A 1 276 ? 39.657 21.928 15.798 1.00 48.72 276 PHE A CA 1
ATOM 2123 C C . PHE A 1 276 ? 39.579 20.408 15.553 1.00 48.72 276 PHE A C 1
ATOM 2125 O O . PHE A 1 276 ? 40.460 19.850 14.896 1.00 48.72 276 PHE A O 1
ATOM 2132 N N . ILE A 1 277 ? 38.531 19.717 16.013 1.00 50.19 277 ILE A N 1
ATOM 2133 C CA . ILE A 1 277 ? 38.439 18.244 15.896 1.00 50.19 277 ILE A CA 1
ATOM 2134 C C . ILE A 1 277 ? 37.911 17.790 14.516 1.00 50.19 277 ILE A C 1
ATOM 2136 O O . ILE A 1 277 ? 38.335 16.753 14.001 1.00 50.19 277 ILE A O 1
ATOM 2140 N N . GLY A 1 278 ? 37.044 18.575 13.863 1.00 51.03 278 GLY A N 1
ATOM 2141 C CA . GLY A 1 278 ? 36.385 18.178 12.607 1.00 51.03 278 GLY A CA 1
ATOM 2142 C C . GLY A 1 278 ? 37.324 18.001 11.402 1.00 51.03 278 GLY A C 1
ATOM 2143 O O . GLY A 1 278 ? 37.124 17.102 10.582 1.00 51.03 278 GLY A O 1
ATOM 2144 N N . PHE A 1 279 ? 38.388 18.805 11.309 1.00 51.31 279 PHE A N 1
ATOM 2145 C CA . PHE A 1 279 ? 39.259 18.854 10.126 1.00 51.31 279 PHE A CA 1
ATOM 2146 C C . PHE A 1 279 ? 40.045 17.549 9.890 1.00 51.31 279 PHE A C 1
ATOM 2148 O O . PHE A 1 279 ? 40.173 17.080 8.758 1.00 51.31 279 PHE A O 1
ATOM 2155 N N . ASN A 1 280 ? 40.512 16.901 10.964 1.00 49.91 280 ASN A N 1
ATOM 2156 C CA . ASN A 1 280 ? 41.237 15.628 10.871 1.00 49.91 280 ASN A CA 1
ATOM 2157 C C . ASN A 1 280 ? 40.337 14.445 10.474 1.00 49.91 280 ASN A C 1
ATOM 2159 O O . ASN A 1 280 ? 40.812 13.488 9.858 1.00 49.91 280 ASN A O 1
ATOM 2163 N N . LEU A 1 281 ? 39.041 14.500 10.799 1.00 55.84 281 LEU A N 1
ATOM 2164 C CA . LEU A 1 281 ? 38.089 13.461 10.404 1.00 55.84 281 LEU A CA 1
ATOM 2165 C C . LEU A 1 281 ? 37.751 13.566 8.908 1.00 55.84 281 LEU A C 1
ATOM 2167 O O . LEU A 1 281 ? 37.713 12.548 8.216 1.00 55.84 281 LEU A O 1
ATOM 2171 N N . TYR A 1 282 ? 37.601 14.795 8.399 1.00 62.78 282 TYR A N 1
ATOM 2172 C CA . TYR A 1 282 ? 37.332 15.081 6.986 1.00 62.78 282 TYR A CA 1
ATOM 2173 C C . TYR A 1 282 ? 38.462 14.611 6.053 1.00 62.78 282 TYR A C 1
ATOM 2175 O O . TYR A 1 282 ? 38.212 13.932 5.059 1.00 62.78 282 TYR A O 1
ATOM 2183 N N . LEU A 1 283 ? 39.727 14.885 6.394 1.00 64.81 283 LEU A N 1
ATOM 2184 C CA . LEU A 1 283 ? 40.860 14.429 5.574 1.00 64.81 283 LEU A CA 1
ATOM 2185 C C . LEU A 1 283 ? 40.953 12.894 5.490 1.00 64.81 283 LEU A C 1
ATOM 2187 O O . LEU A 1 283 ? 41.317 12.349 4.446 1.00 64.81 283 LEU A O 1
ATOM 2191 N N . ARG A 1 284 ? 40.569 12.179 6.558 1.00 67.44 284 ARG A N 1
ATOM 2192 C CA . ARG A 1 284 ? 40.544 10.707 6.570 1.00 67.44 284 ARG A CA 1
ATOM 2193 C C . ARG A 1 284 ? 39.411 10.133 5.717 1.00 67.44 284 ARG A C 1
ATOM 2195 O O . ARG A 1 284 ? 39.650 9.171 4.988 1.00 67.44 284 ARG A O 1
ATOM 2202 N N . THR A 1 285 ? 38.207 10.708 5.754 1.00 68.25 285 THR A N 1
ATOM 2203 C CA . THR A 1 285 ? 37.086 10.229 4.923 1.00 68.25 285 THR A CA 1
ATOM 2204 C C . THR A 1 285 ? 37.315 10.497 3.435 1.00 68.25 285 THR A C 1
ATOM 2206 O O . THR A 1 285 ? 37.082 9.601 2.622 1.00 68.25 285 THR A O 1
ATOM 2209 N N . VAL A 1 286 ? 37.856 11.666 3.070 1.00 73.75 286 VAL A N 1
ATOM 2210 C CA . VAL A 1 286 ? 38.223 11.987 1.678 1.00 73.75 286 VAL A CA 1
ATOM 2211 C C . VAL A 1 286 ? 39.30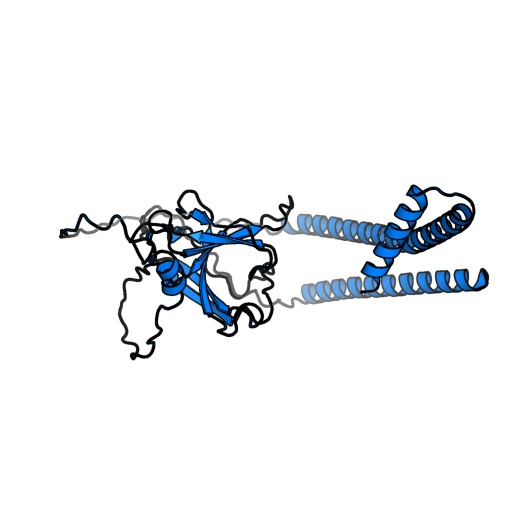2 11.031 1.152 1.00 73.75 286 VAL A C 1
ATOM 2213 O O . VAL A 1 286 ? 39.160 10.500 0.050 1.00 73.75 286 VAL A O 1
ATOM 2216 N N . GLY A 1 287 ? 40.340 10.731 1.943 1.00 79.62 287 GLY A N 1
ATOM 2217 C CA . GLY A 1 287 ? 41.389 9.780 1.553 1.00 79.62 287 GLY A CA 1
ATOM 2218 C C . GLY A 1 287 ? 40.863 8.364 1.270 1.00 79.62 287 GLY A C 1
ATOM 2219 O O . GLY A 1 287 ? 41.227 7.756 0.262 1.00 79.62 287 GLY A O 1
ATOM 2220 N N . VAL A 1 288 ? 39.953 7.857 2.111 1.00 77.06 288 VAL A N 1
ATOM 2221 C CA . VAL A 1 288 ? 39.323 6.535 1.921 1.00 77.06 288 VAL A CA 1
ATOM 2222 C C . VAL A 1 288 ? 38.418 6.509 0.683 1.00 77.06 288 VAL A C 1
ATOM 2224 O O . VAL A 1 288 ? 38.449 5.535 -0.072 1.00 77.06 288 VAL A O 1
ATOM 2227 N N . LEU A 1 289 ? 37.658 7.579 0.425 1.00 71.69 289 LEU A N 1
ATOM 2228 C CA . LEU A 1 289 ? 36.814 7.702 -0.771 1.00 71.69 289 LEU A CA 1
ATOM 2229 C C . LEU A 1 289 ? 37.637 7.699 -2.067 1.00 71.69 289 LEU A C 1
ATOM 2231 O O . LEU A 1 289 ? 37.298 6.976 -3.004 1.00 71.69 289 LEU A O 1
ATOM 2235 N N . LEU A 1 290 ? 38.742 8.449 -2.114 1.00 75.50 290 LEU A N 1
ATOM 2236 C CA . LEU A 1 290 ? 39.628 8.490 -3.284 1.00 75.50 290 LEU A CA 1
ATOM 2237 C C . LEU A 1 290 ? 40.276 7.124 -3.563 1.00 75.50 290 LEU A C 1
ATOM 2239 O O . LEU A 1 290 ? 40.298 6.681 -4.714 1.00 75.50 290 LEU A O 1
ATOM 2243 N N . LEU A 1 291 ? 40.730 6.418 -2.520 1.00 80.12 291 LEU A N 1
ATOM 2244 C CA . LEU A 1 291 ? 41.281 5.066 -2.651 1.00 80.12 291 LEU A CA 1
ATOM 2245 C C . LEU A 1 291 ? 40.221 4.061 -3.141 1.00 80.12 291 LEU A C 1
ATOM 2247 O O . LEU A 1 291 ? 40.498 3.243 -4.021 1.00 80.12 291 LEU A O 1
ATOM 2251 N N . GLY A 1 292 ? 38.990 4.157 -2.627 1.00 79.94 292 GLY A N 1
ATOM 2252 C CA . GLY A 1 292 ? 37.854 3.345 -3.069 1.00 79.94 292 GLY A CA 1
ATOM 2253 C C . GLY A 1 292 ? 37.509 3.558 -4.546 1.00 79.94 292 GLY A C 1
ATOM 2254 O O . GLY A 1 292 ? 37.360 2.586 -5.289 1.00 79.94 292 GLY A O 1
ATOM 2255 N N . CYS A 1 293 ? 37.458 4.813 -5.002 1.00 71.69 293 CYS A N 1
ATOM 2256 C CA . CYS A 1 293 ? 37.240 5.151 -6.411 1.00 71.69 293 CYS A CA 1
ATOM 2257 C C . CYS A 1 293 ? 38.359 4.621 -7.322 1.00 71.69 293 CYS A C 1
ATOM 2259 O O . CYS A 1 293 ? 38.069 4.058 -8.379 1.00 71.69 293 CYS A O 1
ATOM 2261 N N . ALA A 1 294 ? 39.627 4.733 -6.910 1.00 74.50 294 ALA A N 1
ATOM 2262 C CA . ALA A 1 294 ? 40.755 4.198 -7.674 1.00 74.50 294 ALA A CA 1
ATOM 2263 C C . ALA A 1 294 ? 40.652 2.670 -7.856 1.00 74.50 294 ALA A C 1
ATOM 2265 O O . ALA A 1 294 ? 40.757 2.168 -8.979 1.00 74.50 294 ALA A O 1
ATOM 2266 N N . LEU A 1 295 ? 40.364 1.932 -6.778 1.00 76.62 295 LEU A N 1
ATOM 2267 C CA . LEU A 1 295 ? 40.171 0.478 -6.823 1.00 76.62 295 LEU A CA 1
ATOM 2268 C C . LEU A 1 295 ? 38.952 0.078 -7.671 1.00 76.62 295 LEU A C 1
ATOM 2270 O O . LEU A 1 295 ? 39.036 -0.863 -8.464 1.00 76.62 295 LEU A O 1
ATOM 2274 N N . ALA A 1 296 ? 37.841 0.814 -7.573 1.00 72.94 296 ALA A N 1
ATOM 2275 C CA . ALA A 1 296 ? 36.654 0.584 -8.395 1.00 72.94 296 ALA A CA 1
ATOM 2276 C C . ALA A 1 296 ? 36.945 0.760 -9.898 1.00 72.94 296 ALA A C 1
ATOM 2278 O O . ALA A 1 296 ? 36.528 -0.076 -10.703 1.00 72.94 296 ALA A O 1
ATOM 2279 N N . CYS A 1 297 ? 37.716 1.784 -10.280 1.00 72.50 297 CYS A N 1
ATOM 2280 C CA . CYS A 1 297 ? 38.150 2.001 -11.662 1.00 72.50 297 CYS A CA 1
ATOM 2281 C C . CYS A 1 297 ? 39.047 0.866 -12.186 1.00 72.50 297 CYS A C 1
ATOM 2283 O O . CYS A 1 297 ? 38.835 0.392 -13.305 1.00 72.50 297 CYS A O 1
ATOM 2285 N N . VAL A 1 298 ? 39.994 0.368 -11.381 1.00 74.31 298 VAL A N 1
ATOM 2286 C CA . VAL A 1 298 ? 40.841 -0.784 -11.753 1.00 74.31 298 VAL A CA 1
ATOM 2287 C C . VAL A 1 298 ? 39.996 -2.051 -11.947 1.00 74.31 298 VAL A C 1
ATOM 2289 O O . VAL A 1 298 ? 40.139 -2.740 -12.960 1.00 74.31 298 VAL A O 1
ATOM 2292 N N . CYS A 1 299 ? 39.059 -2.334 -11.039 1.00 71.00 299 CYS A N 1
ATOM 2293 C CA . CYS A 1 299 ? 38.128 -3.461 -11.162 1.00 71.00 299 CYS A CA 1
ATOM 2294 C C . CYS A 1 299 ? 37.192 -3.334 -12.378 1.00 71.00 299 CYS A C 1
ATOM 2296 O O . CYS A 1 299 ? 36.934 -4.317 -13.073 1.00 71.00 299 CYS A O 1
ATOM 2298 N N . ALA A 1 300 ? 36.704 -2.130 -12.685 1.00 70.25 300 ALA A N 1
ATOM 2299 C CA . ALA A 1 300 ? 35.889 -1.889 -13.872 1.00 70.25 300 ALA A CA 1
ATOM 2300 C C . ALA A 1 300 ? 36.687 -2.124 -15.168 1.00 70.25 300 ALA A C 1
ATOM 2302 O O . ALA A 1 300 ? 36.179 -2.764 -16.091 1.00 70.25 300 ALA A O 1
ATOM 2303 N N . ALA A 1 301 ? 37.946 -1.674 -15.224 1.00 69.19 301 ALA A N 1
ATOM 2304 C CA . ALA A 1 301 ? 38.826 -1.860 -16.375 1.00 69.19 301 ALA A CA 1
ATOM 2305 C C . ALA A 1 301 ? 39.166 -3.342 -16.631 1.00 69.19 301 ALA A C 1
ATOM 2307 O O . ALA A 1 301 ? 39.086 -3.807 -17.773 1.00 69.19 301 ALA A O 1
ATOM 2308 N N . THR A 1 302 ? 39.480 -4.118 -15.586 1.00 71.50 302 THR A N 1
ATOM 2309 C CA . THR A 1 302 ? 39.752 -5.562 -15.724 1.00 71.50 302 THR A CA 1
ATOM 2310 C C . THR A 1 302 ? 38.501 -6.338 -16.152 1.00 71.50 302 THR A C 1
ATOM 2312 O O . THR A 1 302 ? 38.559 -7.133 -17.096 1.00 71.50 302 THR A O 1
ATOM 2315 N N . LEU A 1 303 ? 37.337 -6.047 -15.558 1.00 68.69 303 LEU A N 1
ATOM 2316 C CA . LEU A 1 303 ? 36.055 -6.656 -15.942 1.00 68.69 303 LEU A CA 1
ATOM 2317 C C . LEU A 1 303 ? 35.599 -6.268 -17.357 1.00 68.69 303 LEU A C 1
ATOM 2319 O O . LEU A 1 303 ? 34.948 -7.069 -18.035 1.00 68.69 303 LEU A O 1
ATOM 2323 N N . TRP A 1 304 ? 35.920 -5.061 -17.832 1.00 72.31 304 TRP A N 1
ATOM 2324 C CA . TRP A 1 304 ? 35.617 -4.646 -19.202 1.00 72.31 304 TRP A CA 1
ATOM 2325 C C . TRP A 1 304 ? 36.462 -5.420 -20.222 1.00 72.31 304 TRP A C 1
ATOM 2327 O O . TRP A 1 304 ? 35.912 -5.974 -21.178 1.00 72.31 304 TRP A O 1
ATOM 2337 N N . ASN A 1 305 ? 37.767 -5.554 -19.966 1.00 68.81 305 ASN A N 1
ATOM 2338 C CA . ASN A 1 305 ? 38.703 -6.278 -20.832 1.00 68.81 305 ASN A CA 1
ATOM 2339 C C . ASN A 1 305 ? 38.475 -7.804 -20.861 1.00 68.81 305 ASN A C 1
ATOM 2341 O O . ASN A 1 305 ? 38.768 -8.447 -21.869 1.00 68.81 305 ASN A O 1
ATOM 2345 N N . ALA A 1 306 ? 37.870 -8.397 -19.826 1.00 69.56 306 ALA A N 1
ATOM 2346 C CA . ALA A 1 306 ? 37.511 -9.821 -19.820 1.00 69.56 306 ALA A CA 1
ATOM 2347 C C . ALA A 1 306 ? 36.347 -10.178 -20.777 1.00 69.56 306 ALA A C 1
ATOM 2349 O O . ALA A 1 306 ? 36.294 -11.283 -21.328 1.00 69.56 306 ALA A O 1
ATOM 2350 N N . LYS A 1 307 ? 35.406 -9.250 -21.020 1.00 72.00 307 LYS A N 1
ATOM 2351 C CA . LYS A 1 307 ? 34.208 -9.483 -21.857 1.00 72.00 307 LYS A CA 1
ATOM 2352 C C . LYS A 1 307 ? 34.511 -9.935 -23.300 1.00 72.00 307 LYS A C 1
ATOM 2354 O O . LYS A 1 307 ? 33.858 -10.887 -23.738 1.00 72.00 307 LYS A O 1
ATOM 2359 N N . PRO A 1 308 ? 35.431 -9.318 -24.074 1.00 75.50 308 PRO A N 1
ATOM 2360 C CA . PRO A 1 308 ? 35.756 -9.790 -25.424 1.00 75.50 308 PRO A CA 1
ATOM 2361 C C . PRO A 1 308 ? 36.395 -11.187 -25.436 1.00 75.50 308 PRO A C 1
ATOM 2363 O O . PRO A 1 308 ? 36.019 -12.005 -26.276 1.00 75.50 308 PRO A O 1
ATOM 2366 N N . VAL A 1 309 ? 37.276 -11.505 -24.479 1.00 74.44 309 VAL A N 1
ATOM 2367 C CA . VAL A 1 309 ? 37.935 -12.823 -24.381 1.00 74.44 309 VAL A CA 1
ATOM 2368 C C . VAL A 1 309 ? 36.912 -13.932 -24.112 1.00 74.44 309 VAL A C 1
ATOM 2370 O O . VAL A 1 309 ? 36.897 -14.952 -24.802 1.00 74.44 309 VAL A O 1
ATOM 2373 N N . LEU A 1 310 ? 35.981 -13.706 -23.179 1.00 74.69 310 LEU A N 1
ATOM 2374 C CA . LEU A 1 310 ? 34.897 -14.652 -22.889 1.00 74.69 310 LEU A CA 1
ATOM 2375 C C . LEU A 1 310 ? 33.951 -14.846 -24.088 1.00 74.69 310 LEU A C 1
ATOM 2377 O O . LEU A 1 310 ? 33.515 -15.968 -24.353 1.00 74.69 310 LEU A O 1
ATOM 2381 N N . ARG A 1 311 ? 33.671 -13.788 -24.865 1.00 76.31 311 ARG A N 1
ATOM 2382 C CA . ARG A 1 311 ? 32.893 -13.888 -26.116 1.00 76.31 311 ARG A CA 1
ATOM 2383 C C . ARG A 1 311 ? 33.622 -14.708 -27.185 1.00 76.31 311 ARG A C 1
ATOM 2385 O O . ARG A 1 311 ? 32.977 -15.511 -27.856 1.00 76.31 311 ARG A O 1
ATOM 2392 N N . ALA A 1 312 ? 34.937 -14.536 -27.333 1.00 77.44 312 ALA A N 1
ATOM 2393 C CA . ALA A 1 312 ? 35.746 -15.316 -28.269 1.00 77.44 312 ALA A CA 1
ATOM 2394 C C . ALA A 1 312 ? 35.769 -16.806 -27.885 1.00 77.44 312 ALA A C 1
ATOM 2396 O O . ALA A 1 312 ? 35.433 -17.654 -28.711 1.00 77.44 312 ALA A O 1
ATOM 2397 N N . ARG A 1 313 ? 36.046 -17.120 -26.610 1.00 79.31 313 ARG A N 1
ATOM 2398 C CA . ARG A 1 313 ? 36.065 -18.501 -26.096 1.00 79.31 313 ARG A CA 1
ATOM 2399 C C . ARG A 1 313 ? 34.708 -19.199 -26.251 1.00 79.31 313 ARG A C 1
ATOM 2401 O O . ARG A 1 313 ? 34.669 -20.354 -26.658 1.00 79.31 313 ARG A O 1
ATOM 2408 N N . ARG A 1 314 ? 33.590 -18.490 -26.022 1.00 80.69 314 ARG A N 1
ATOM 2409 C CA . ARG A 1 314 ? 32.230 -19.032 -26.229 1.00 80.69 314 ARG A CA 1
ATOM 2410 C C . ARG A 1 314 ? 31.944 -19.364 -27.698 1.00 80.69 314 ARG A C 1
ATOM 2412 O O . ARG A 1 314 ? 31.327 -20.388 -27.965 1.00 80.69 314 ARG A O 1
ATOM 2419 N N . ARG A 1 315 ? 32.396 -18.534 -28.649 1.00 82.06 315 ARG A N 1
ATOM 2420 C CA . ARG A 1 315 ? 32.240 -18.801 -30.095 1.00 82.06 315 ARG A CA 1
ATOM 2421 C C . ARG A 1 315 ? 33.046 -20.019 -30.544 1.00 82.06 315 ARG A C 1
ATOM 2423 O O . ARG A 1 315 ? 32.515 -20.838 -31.282 1.00 82.06 315 ARG A O 1
ATOM 2430 N N . LEU A 1 316 ? 34.283 -20.152 -30.061 1.00 82.12 316 LEU A N 1
ATOM 2431 C CA . LEU A 1 316 ? 35.134 -21.321 -30.311 1.00 82.12 316 LEU A CA 1
ATOM 2432 C C . LEU A 1 316 ? 34.478 -22.614 -29.805 1.00 82.12 316 LEU A C 1
ATOM 2434 O O . LEU A 1 316 ? 34.370 -23.579 -30.553 1.00 82.12 316 LEU A O 1
ATOM 2438 N N . LEU A 1 317 ? 33.949 -22.593 -28.580 1.00 78.56 317 LEU A N 1
ATOM 2439 C CA . LEU A 1 317 ? 33.308 -23.755 -27.959 1.00 78.56 317 LEU A CA 1
ATOM 2440 C C . LEU A 1 317 ? 32.004 -24.157 -28.681 1.00 78.56 317 LEU A C 1
ATOM 2442 O O . LEU A 1 317 ? 31.753 -25.341 -28.885 1.00 78.56 317 LEU A O 1
ATOM 2446 N N . VAL A 1 318 ? 31.208 -23.189 -29.157 1.00 81.06 318 VAL A N 1
ATOM 2447 C CA . VAL A 1 318 ? 30.038 -23.463 -30.018 1.00 81.06 318 VAL A CA 1
ATOM 2448 C C . VAL A 1 318 ? 30.450 -24.050 -31.375 1.00 81.06 318 VAL A C 1
ATOM 2450 O O . VAL A 1 318 ? 29.764 -24.940 -31.872 1.00 81.06 318 VAL A O 1
ATOM 2453 N N . ALA A 1 319 ? 31.561 -23.599 -31.966 1.00 79.06 319 ALA A N 1
ATOM 2454 C CA . ALA A 1 319 ? 32.068 -24.151 -33.224 1.00 79.06 319 ALA A CA 1
ATOM 2455 C C . ALA A 1 319 ? 32.580 -25.595 -33.064 1.00 79.06 319 ALA A C 1
ATOM 2457 O O . ALA A 1 319 ? 32.247 -26.445 -33.884 1.00 79.06 319 ALA A O 1
ATOM 2458 N N . GLN A 1 320 ? 33.311 -25.897 -31.983 1.00 80.19 320 GLN A N 1
ATOM 2459 C CA . GLN A 1 320 ? 33.768 -27.260 -31.674 1.00 80.19 320 GLN A CA 1
ATOM 2460 C C . GLN A 1 320 ? 32.584 -28.224 -31.495 1.00 80.19 320 GLN A C 1
ATOM 2462 O O . GLN A 1 320 ? 32.504 -29.228 -32.201 1.00 80.19 320 GLN A O 1
ATOM 2467 N N . LEU A 1 321 ? 31.601 -27.863 -30.660 1.00 74.88 321 LEU A N 1
ATOM 2468 C CA . LEU A 1 321 ? 30.388 -28.669 -30.458 1.00 74.88 321 LEU A CA 1
ATOM 2469 C C . LEU A 1 321 ? 29.559 -28.850 -31.742 1.00 74.88 321 LEU A C 1
ATOM 2471 O O . LEU A 1 321 ? 28.893 -29.872 -31.907 1.00 74.88 321 LEU A O 1
ATOM 2475 N N . SER A 1 322 ? 29.586 -27.875 -32.658 1.00 78.12 322 SER A N 1
ATOM 2476 C CA . SER A 1 322 ? 28.896 -27.987 -33.948 1.00 78.12 322 SER A CA 1
ATOM 2477 C C . SER A 1 322 ? 29.576 -28.964 -34.911 1.00 78.12 322 SER A C 1
ATOM 2479 O O . SER A 1 322 ? 28.879 -29.545 -35.739 1.00 78.12 322 SER A O 1
ATOM 2481 N N . ASN A 1 323 ? 30.896 -29.153 -34.813 1.00 76.62 323 ASN A N 1
ATOM 2482 C CA . ASN A 1 323 ? 31.627 -30.123 -35.632 1.00 76.62 323 ASN A CA 1
ATOM 2483 C C . ASN A 1 323 ? 31.474 -31.550 -35.081 1.00 76.62 323 ASN A C 1
ATOM 2485 O O . ASN A 1 323 ? 31.238 -32.480 -35.846 1.00 76.62 323 ASN A O 1
ATOM 2489 N N . GLU A 1 324 ? 31.536 -31.730 -33.759 1.00 70.62 324 GLU A N 1
ATOM 2490 C CA . GLU A 1 324 ? 31.352 -33.044 -33.117 1.00 70.62 324 GLU A CA 1
ATOM 2491 C C . GLU A 1 324 ? 29.912 -33.572 -33.267 1.00 70.62 324 GLU A C 1
ATOM 2493 O O . GLU A 1 324 ? 29.688 -34.766 -33.479 1.00 70.62 324 GLU A O 1
ATOM 2498 N N . GLY A 1 325 ? 28.918 -32.676 -33.229 1.00 60.50 325 GLY A N 1
ATOM 2499 C CA . GLY A 1 325 ? 27.500 -33.018 -33.377 1.00 60.50 325 GLY A CA 1
ATOM 2500 C C . GLY A 1 325 ? 27.084 -33.544 -34.759 1.00 60.50 325 GLY A C 1
ATOM 2501 O O . GLY A 1 325 ? 25.957 -34.017 -34.893 1.00 60.50 325 GLY A O 1
ATOM 2502 N N . ALA A 1 326 ? 27.957 -33.481 -35.770 1.00 58.50 326 ALA A N 1
ATOM 2503 C CA . ALA A 1 326 ? 27.673 -33.974 -37.120 1.00 58.50 326 ALA A CA 1
ATOM 2504 C C . ALA A 1 326 ? 27.865 -35.497 -37.284 1.00 58.50 326 ALA A C 1
ATOM 2506 O O . ALA A 1 326 ? 27.366 -36.058 -38.254 1.00 58.50 326 ALA A O 1
ATOM 2507 N N . SER A 1 327 ? 28.568 -36.161 -36.355 1.00 59.19 327 SER A N 1
ATOM 2508 C CA . SER A 1 327 ? 28.959 -37.580 -36.484 1.00 59.19 327 SER A CA 1
ATOM 2509 C C . SER A 1 327 ? 28.341 -38.510 -35.423 1.00 59.19 327 SER A C 1
ATOM 2511 O O . SER A 1 327 ? 28.241 -39.717 -35.628 1.00 59.19 327 SER A O 1
ATOM 2513 N N . GLY A 1 328 ? 27.888 -37.976 -34.279 1.00 60.44 328 GLY A N 1
ATOM 2514 C CA . GLY A 1 328 ? 27.408 -38.780 -33.146 1.00 60.44 328 GLY A CA 1
ATOM 2515 C C . GLY A 1 328 ? 25.922 -38.603 -32.822 1.00 60.44 328 GLY A C 1
ATOM 2516 O O . GLY A 1 328 ? 25.469 -37.493 -32.539 1.00 60.44 328 GLY A O 1
ATOM 2517 N N . ASN A 1 329 ? 25.167 -39.706 -32.738 1.00 68.56 329 ASN A N 1
ATOM 2518 C CA . ASN A 1 329 ? 23.760 -39.709 -32.306 1.00 68.56 329 ASN A CA 1
ATOM 2519 C C . ASN A 1 329 ? 23.592 -39.557 -30.774 1.00 68.56 329 ASN A C 1
ATOM 2521 O O . ASN A 1 329 ? 22.890 -40.330 -30.127 1.00 68.56 329 ASN A O 1
ATOM 2525 N N . ASN A 1 330 ? 24.258 -38.568 -30.172 1.00 71.19 330 ASN A N 1
ATOM 2526 C CA . ASN A 1 330 ? 24.162 -38.282 -28.743 1.00 71.19 330 ASN A CA 1
ATOM 2527 C C . ASN A 1 330 ? 23.105 -37.193 -28.488 1.00 71.19 330 ASN A C 1
ATOM 2529 O O . ASN A 1 330 ? 23.239 -36.053 -28.931 1.00 71.19 330 ASN A O 1
ATOM 2533 N N . ASN A 1 331 ? 22.045 -37.530 -27.754 1.00 79.00 331 ASN A N 1
ATOM 2534 C CA . ASN A 1 331 ? 20.953 -36.595 -27.469 1.00 79.00 331 ASN A CA 1
ATOM 2535 C C . ASN A 1 331 ? 21.366 -35.458 -26.513 1.00 79.00 331 ASN A C 1
ATOM 2537 O O . ASN A 1 331 ? 20.794 -34.367 -26.573 1.00 79.00 331 ASN A O 1
ATOM 2541 N N . ASN A 1 332 ? 22.405 -35.661 -25.696 1.00 75.69 332 ASN A N 1
ATOM 2542 C CA . ASN A 1 332 ? 22.848 -34.677 -24.706 1.00 75.69 332 ASN A CA 1
ATOM 2543 C C . ASN A 1 332 ? 23.523 -33.455 -25.356 1.00 75.69 332 ASN A C 1
ATOM 2545 O O . ASN A 1 332 ? 23.324 -32.327 -24.902 1.00 75.69 332 ASN A O 1
ATOM 2549 N N . SER A 1 333 ? 24.266 -33.642 -26.455 1.00 72.00 333 SER A N 1
ATOM 2550 C CA . SER A 1 333 ? 24.880 -32.525 -27.190 1.00 72.00 333 SER A CA 1
ATOM 2551 C C . SER A 1 333 ? 23.829 -31.677 -27.915 1.00 72.00 333 SER A C 1
ATOM 2553 O O . SER A 1 333 ? 23.915 -30.448 -27.891 1.00 72.00 333 SER A O 1
ATOM 2555 N N . LYS A 1 334 ? 22.782 -32.305 -28.473 1.00 75.88 334 LYS A N 1
ATOM 2556 C CA . LYS A 1 334 ? 21.635 -31.615 -29.098 1.00 75.88 334 LYS A CA 1
ATOM 2557 C C . LYS A 1 334 ? 20.892 -30.724 -28.091 1.00 75.88 334 LYS A C 1
ATOM 2559 O O . LYS A 1 334 ? 20.627 -29.559 -28.397 1.00 75.88 334 LYS A O 1
ATOM 2564 N N . ALA A 1 335 ? 20.628 -31.230 -26.882 1.00 79.19 335 ALA A N 1
ATOM 2565 C CA . ALA A 1 335 ? 19.994 -30.465 -25.805 1.00 79.19 335 ALA A CA 1
ATOM 2566 C C . ALA A 1 335 ? 20.854 -29.266 -25.353 1.00 79.19 335 ALA A C 1
ATOM 2568 O O . ALA A 1 335 ? 20.358 -28.141 -25.259 1.00 79.19 335 ALA A O 1
ATOM 2569 N N . LEU A 1 336 ? 22.164 -29.469 -25.159 1.00 78.31 336 LEU A N 1
ATOM 2570 C CA . LEU A 1 336 ? 23.095 -28.392 -24.806 1.00 78.31 336 LEU A CA 1
ATOM 2571 C C . LEU A 1 336 ? 23.137 -27.294 -25.888 1.00 78.31 336 LEU A C 1
ATOM 2573 O O . LEU A 1 336 ? 23.117 -26.101 -25.573 1.00 78.31 336 LEU A O 1
ATOM 2577 N N . LEU A 1 337 ? 23.136 -27.687 -27.168 1.00 77.88 337 LEU A N 1
ATOM 2578 C CA . LEU A 1 337 ? 23.134 -26.763 -28.303 1.00 77.88 337 LEU A CA 1
ATOM 2579 C C . LEU A 1 337 ? 21.829 -25.948 -28.387 1.00 77.88 337 LEU A C 1
ATOM 2581 O O . LEU A 1 337 ? 21.875 -24.753 -28.687 1.00 77.88 337 LEU A O 1
ATOM 2585 N N . GLN A 1 338 ? 20.674 -26.556 -28.087 1.00 82.38 338 GLN A N 1
ATOM 2586 C CA . GLN A 1 338 ? 19.392 -25.847 -27.990 1.00 82.38 338 GLN A CA 1
ATOM 2587 C C . GLN A 1 338 ? 19.388 -24.821 -26.850 1.00 82.38 338 GLN A C 1
ATOM 2589 O O . GLN A 1 338 ? 19.043 -23.663 -27.090 1.00 82.38 338 GLN A O 1
ATOM 2594 N N . CYS A 1 339 ? 19.849 -25.188 -25.649 1.00 77.31 339 CYS A N 1
ATOM 2595 C CA . CYS A 1 339 ? 19.967 -24.257 -24.520 1.00 77.31 339 CYS A CA 1
ATOM 2596 C C . CYS A 1 339 ? 20.879 -23.059 -24.838 1.00 77.31 339 CYS A C 1
ATOM 2598 O O . CYS A 1 339 ? 20.542 -21.914 -24.525 1.00 77.31 339 CYS A O 1
ATOM 2600 N N . LEU A 1 340 ? 22.012 -23.293 -25.512 1.00 77.12 340 LEU A N 1
ATOM 2601 C CA . LEU A 1 340 ? 22.927 -22.225 -25.927 1.00 77.12 340 LEU A CA 1
ATOM 2602 C C . LEU A 1 340 ? 22.310 -21.290 -26.980 1.00 77.12 340 LEU A C 1
ATOM 2604 O O . LEU A 1 340 ? 22.505 -20.078 -26.889 1.00 77.12 340 LEU A O 1
ATOM 2608 N N . ARG A 1 341 ? 21.536 -21.821 -27.940 1.00 80.44 341 ARG A N 1
ATOM 2609 C CA . ARG A 1 341 ? 20.803 -21.016 -28.937 1.00 80.44 341 ARG A CA 1
ATOM 2610 C C . ARG A 1 341 ? 19.688 -20.187 -28.294 1.00 80.44 341 ARG A C 1
ATOM 2612 O O . ARG A 1 341 ? 19.597 -18.992 -28.569 1.00 80.44 341 ARG A O 1
ATOM 2619 N N . ALA A 1 342 ? 18.896 -20.782 -27.400 1.00 76.44 342 ALA A N 1
ATOM 2620 C CA . ALA A 1 342 ? 17.825 -20.088 -26.684 1.00 76.44 342 ALA A CA 1
ATOM 2621 C C . ALA A 1 342 ? 18.366 -18.898 -25.868 1.00 76.44 342 ALA A C 1
ATOM 2623 O O . ALA A 1 342 ? 17.859 -17.780 -25.983 1.00 76.44 342 ALA A O 1
ATOM 2624 N N . ALA A 1 343 ? 19.466 -19.099 -25.133 1.00 71.44 343 ALA A N 1
ATOM 2625 C CA . ALA A 1 343 ? 20.116 -18.048 -24.348 1.00 71.44 343 ALA A CA 1
ATOM 2626 C C . ALA A 1 343 ? 20.630 -16.860 -25.191 1.00 71.44 343 ALA A C 1
ATOM 2628 O O . ALA A 1 343 ? 20.720 -15.744 -24.680 1.00 71.44 343 ALA A O 1
ATOM 2629 N N . ASP A 1 344 ? 20.970 -17.077 -26.467 1.00 70.69 344 ASP A N 1
ATOM 2630 C CA . ASP A 1 344 ? 21.375 -16.004 -27.385 1.00 70.69 344 ASP A CA 1
ATOM 2631 C C . ASP A 1 344 ? 20.161 -15.262 -27.982 1.00 70.69 344 ASP A C 1
ATOM 2633 O O . ASP A 1 344 ? 20.242 -14.053 -28.206 1.00 70.69 344 ASP A O 1
ATOM 2637 N N . THR A 1 345 ? 19.013 -15.930 -28.174 1.00 73.94 345 THR A N 1
ATOM 2638 C CA . THR A 1 345 ? 17.772 -15.266 -28.627 1.00 73.94 345 THR A CA 1
ATOM 2639 C C . THR A 1 345 ? 17.173 -14.333 -27.575 1.00 73.94 345 THR A C 1
ATOM 2641 O O . THR A 1 345 ? 16.765 -13.224 -27.917 1.00 73.94 345 THR A O 1
ATOM 2644 N N . THR A 1 346 ? 17.197 -14.713 -26.293 1.00 67.94 346 THR A N 1
ATOM 2645 C CA . THR A 1 346 ? 16.669 -13.886 -25.189 1.00 67.94 346 THR A CA 1
ATOM 2646 C C . THR A 1 346 ? 17.486 -12.612 -24.952 1.00 67.94 346 THR A C 1
ATOM 2648 O O . THR A 1 346 ? 17.018 -11.709 -24.276 1.00 67.94 346 THR A O 1
ATOM 2651 N N . ARG A 1 347 ? 18.707 -12.524 -25.501 1.00 55.00 347 ARG A N 1
ATOM 2652 C CA . ARG A 1 347 ? 19.630 -11.390 -25.317 1.00 55.00 347 ARG A CA 1
ATOM 2653 C C . ARG A 1 347 ? 19.668 -10.406 -26.495 1.00 55.00 347 ARG A C 1
ATOM 2655 O O . ARG A 1 347 ? 20.426 -9.440 -26.455 1.00 55.00 347 ARG A O 1
ATOM 2662 N N . ARG A 1 348 ? 18.922 -10.683 -27.570 1.00 51.72 348 ARG A N 1
ATOM 2663 C CA . ARG A 1 348 ? 18.723 -9.763 -28.708 1.00 51.72 348 ARG A CA 1
ATOM 2664 C C . ARG A 1 348 ? 17.386 -9.012 -28.644 1.00 51.72 348 ARG A C 1
ATOM 2666 O O . ARG A 1 348 ? 17.103 -8.235 -29.550 1.00 51.72 348 ARG A O 1
ATOM 2673 N N . ARG A 1 349 ? 16.583 -9.291 -27.618 1.00 48.53 349 ARG A N 1
ATOM 2674 C CA . ARG A 1 349 ? 15.406 -8.525 -27.206 1.00 48.53 349 ARG A CA 1
ATOM 2675 C C . ARG A 1 349 ? 15.779 -7.694 -25.982 1.00 48.53 349 ARG A C 1
ATOM 2677 O O . ARG A 1 349 ? 15.152 -6.633 -25.824 1.00 48.53 349 ARG A O 1
#